Protein AF-A0A928DLZ3-F1 (afdb_monomer_lite)

Secondary structure (DSSP, 8-state):
--GGGGTTSS---PPPPSEEEEE--SS---HHHHHHHHHHHHHS-TTPEEEEESSS--SS--HHHHHHH-HHHHHHHHTT-HHHHHHHHHHHHHHHH-EEEE-TTEEESS-SGGG-SSSEEEEESSSS-EEEEEEEE-TT-HHHHHHHHIIIIITTTSS--SHHHHHHHHHHHHHGGG----SSPEEETTEEEE-HHHH-SS-TTSPP-GGG--TT--EEE----TT--HHHHHHHHHTTSTT------TT--EEEEEEETTEEEEEEEETTEEEEEESS-S-----EEE-SS-EEE--SS-----TTSGGGSS--

Structure (mmCIF, N/CA/C/O backbone):
data_AF-A0A928DLZ3-F1
#
_entry.id   AF-A0A928DLZ3-F1
#
loop_
_atom_site.group_PDB
_atom_site.id
_atom_site.type_symbol
_atom_site.label_atom_id
_atom_site.label_alt_id
_atom_site.label_comp_id
_atom_site.label_asym_id
_atom_site.label_entity_id
_atom_site.label_seq_id
_atom_site.pdbx_PDB_ins_code
_atom_site.Cartn_x
_atom_site.Cartn_y
_atom_site.Cartn_z
_atom_site.occupancy
_atom_site.B_iso_or_equiv
_atom_site.auth_seq_id
_atom_site.auth_comp_id
_atom_site.auth_asym_id
_atom_site.auth_atom_id
_atom_site.pdbx_PDB_model_num
ATOM 1 N N . MET A 1 1 ? -43.951 6.315 -14.824 1.00 37.16 1 MET A N 1
ATOM 2 C CA . MET A 1 1 ? -43.239 5.159 -14.244 1.00 37.16 1 MET A CA 1
ATOM 3 C C . MET A 1 1 ? -41.811 5.309 -14.709 1.00 37.16 1 MET A C 1
ATOM 5 O O . MET A 1 1 ? -41.582 5.271 -15.906 1.00 37.16 1 MET A O 1
ATOM 9 N N . ASP A 1 2 ? -40.934 5.704 -13.795 1.00 33.16 2 ASP A N 1
ATOM 10 C CA . ASP A 1 2 ? -39.611 6.245 -14.102 1.00 33.16 2 ASP A CA 1
ATOM 11 C C . ASP A 1 2 ? -38.570 5.113 -14.095 1.00 33.16 2 ASP A C 1
ATOM 13 O O . ASP A 1 2 ? -38.328 4.484 -13.063 1.00 33.16 2 ASP A O 1
ATOM 17 N N . GLU A 1 3 ? -38.000 4.817 -15.265 1.00 35.53 3 GLU A N 1
ATOM 18 C CA . GLU A 1 3 ? -37.009 3.752 -15.490 1.00 35.53 3 GLU A CA 1
ATOM 19 C C . GLU A 1 3 ? -35.642 4.049 -14.845 1.00 35.53 3 GLU A C 1
ATOM 21 O O . GLU A 1 3 ? -34.790 3.166 -14.759 1.00 35.53 3 GLU A O 1
ATOM 26 N N . THR A 1 4 ? -35.437 5.250 -14.296 1.00 37.34 4 THR A N 1
ATOM 27 C CA . THR A 1 4 ? -34.205 5.618 -13.576 1.00 37.34 4 THR A CA 1
ATOM 28 C C . THR A 1 4 ? -34.125 5.040 -12.155 1.00 37.34 4 THR A C 1
ATOM 30 O O . THR A 1 4 ? -33.041 4.924 -11.584 1.00 37.34 4 THR A O 1
ATOM 33 N N . SER A 1 5 ? -35.249 4.576 -11.596 1.00 36.28 5 SER A N 1
ATOM 34 C CA . SER A 1 5 ? -35.324 4.014 -10.238 1.00 36.28 5 SER A CA 1
ATOM 35 C C . SER A 1 5 ? -34.683 2.624 -10.086 1.00 36.28 5 SER A C 1
ATOM 37 O O . SER A 1 5 ? -34.487 2.173 -8.954 1.00 36.28 5 SER A O 1
ATOM 39 N N . ASN A 1 6 ? -34.394 1.917 -11.184 1.00 33.84 6 ASN A N 1
ATOM 40 C CA . ASN A 1 6 ? -33.943 0.519 -11.143 1.00 33.84 6 ASN A CA 1
ATOM 41 C C . ASN A 1 6 ? -32.442 0.328 -11.404 1.00 33.84 6 ASN A C 1
ATOM 43 O O . ASN A 1 6 ? -31.941 -0.770 -11.183 1.00 33.84 6 ASN A O 1
ATOM 47 N N . TYR A 1 7 ? -31.698 1.372 -11.790 1.00 36.53 7 TYR A N 1
ATOM 48 C CA . TYR A 1 7 ? -30.245 1.252 -11.995 1.00 36.53 7 TYR A CA 1
ATOM 49 C C . TYR A 1 7 ? -29.454 1.218 -10.671 1.00 36.53 7 TYR A C 1
ATOM 51 O O . TYR A 1 7 ? -28.362 0.666 -10.604 1.00 36.53 7 TYR A O 1
ATOM 59 N N . HIS A 1 8 ? -30.033 1.735 -9.582 1.00 38.16 8 HIS A N 1
ATOM 60 C CA . HIS A 1 8 ? -29.409 1.749 -8.251 1.00 38.16 8 HIS A CA 1
ATOM 61 C C . HIS A 1 8 ? -29.760 0.538 -7.374 1.00 38.16 8 HIS A C 1
ATOM 63 O O . HIS A 1 8 ? -29.413 0.502 -6.197 1.00 38.16 8 HIS A O 1
ATOM 69 N N . ARG A 1 9 ? -30.442 -0.473 -7.924 1.00 35.53 9 ARG A N 1
ATOM 70 C CA . ARG A 1 9 ? -30.921 -1.641 -7.175 1.00 35.53 9 ARG A CA 1
ATOM 71 C C . ARG A 1 9 ? -30.235 -2.913 -7.690 1.00 35.53 9 ARG A C 1
ATOM 73 O O . ARG A 1 9 ? -30.884 -3.784 -8.255 1.00 35.53 9 ARG A O 1
ATOM 80 N N . GLY A 1 10 ? -28.907 -2.992 -7.556 1.00 33.41 10 GLY A N 1
ATOM 81 C CA . GLY A 1 10 ? -28.145 -4.138 -8.078 1.00 33.41 10 GLY A CA 1
ATOM 82 C C . GLY A 1 10 ? -26.700 -4.326 -7.602 1.00 33.41 10 GLY A C 1
ATOM 83 O O . GLY A 1 10 ? -26.175 -5.425 -7.751 1.00 33.41 10 GLY A O 1
ATOM 84 N N . GLN A 1 11 ? -26.054 -3.331 -6.990 1.00 41.28 11 GLN A N 1
ATOM 85 C CA . GLN A 1 11 ? -24.815 -3.569 -6.244 1.00 41.28 11 GLN A CA 1
ATOM 86 C C . GLN A 1 11 ? -25.184 -3.795 -4.780 1.00 41.28 11 GLN A C 1
ATOM 88 O O . GLN A 1 11 ? -25.465 -2.850 -4.050 1.00 41.28 11 GLN A O 1
ATOM 93 N N . MET A 1 12 ? -25.229 -5.059 -4.356 1.00 42.25 12 MET A N 1
ATOM 94 C CA . MET A 1 12 ? -25.100 -5.384 -2.935 1.00 42.25 12 MET A CA 1
ATOM 95 C C . MET A 1 12 ? -23.835 -4.682 -2.435 1.00 42.25 12 MET A C 1
ATOM 97 O O . MET A 1 12 ? -22.757 -4.967 -2.960 1.00 42.25 12 MET A O 1
ATOM 101 N N . ALA A 1 13 ? -23.966 -3.757 -1.484 1.00 52.25 13 ALA A N 1
ATOM 102 C CA . ALA A 1 13 ? -22.815 -3.162 -0.824 1.00 52.25 13 ALA A CA 1
ATOM 103 C C . ALA A 1 13 ? -21.965 -4.304 -0.250 1.00 52.25 13 ALA A C 1
ATOM 105 O O . ALA A 1 13 ? -22.426 -5.081 0.589 1.00 52.25 13 ALA A O 1
ATOM 106 N N . SER A 1 14 ? -20.763 -4.498 -0.789 1.00 63.12 14 SER A N 1
ATOM 107 C CA . SER A 1 14 ? -19.846 -5.505 -0.278 1.00 63.12 14 SER A CA 1
ATOM 108 C C . SER A 1 14 ? -19.207 -4.939 0.984 1.00 63.12 14 SER A C 1
ATOM 110 O O . SER A 1 14 ? -18.552 -3.906 0.950 1.00 63.12 14 SER A O 1
ATOM 112 N N . THR A 1 15 ? -19.422 -5.586 2.124 1.00 89.50 15 THR A N 1
ATOM 113 C CA . THR A 1 15 ? -18.761 -5.219 3.382 1.00 89.50 15 THR A CA 1
ATOM 114 C C . THR A 1 15 ? -17.281 -5.596 3.321 1.00 89.50 15 THR A C 1
ATOM 116 O O . THR A 1 15 ? -16.924 -6.589 2.677 1.00 89.50 15 THR A O 1
ATOM 119 N N . ILE A 1 16 ? -16.411 -4.855 4.013 1.00 95.69 16 ILE A N 1
ATOM 120 C CA . ILE A 1 16 ? -14.993 -5.225 4.137 1.00 95.69 16 ILE A CA 1
ATOM 121 C C . ILE A 1 16 ? -14.868 -6.577 4.870 1.00 95.69 16 ILE A C 1
ATOM 123 O O . ILE A 1 16 ? -15.333 -6.689 6.004 1.00 95.69 16 ILE A O 1
ATOM 127 N N . PRO A 1 17 ? -14.249 -7.615 4.271 1.00 96.06 17 PRO A N 1
ATOM 128 C CA . PRO A 1 17 ? -14.059 -8.901 4.943 1.00 96.06 17 PRO A CA 1
ATOM 129 C C . PRO A 1 17 ? -13.031 -8.847 6.083 1.00 96.06 17 PRO A C 1
ATOM 131 O O . PRO A 1 17 ? -12.040 -8.127 5.990 1.00 96.06 17 PRO A O 1
ATOM 134 N N . HIS A 1 18 ? -13.201 -9.689 7.108 1.00 96.94 18 HIS A N 1
ATOM 135 C CA . HIS A 1 18 ? -12.253 -9.848 8.225 1.00 96.94 18 HIS A CA 1
ATOM 136 C C . HIS A 1 18 ? -11.014 -10.649 7.799 1.00 96.94 18 HIS A C 1
ATOM 138 O O . HIS A 1 18 ? -10.834 -11.820 8.135 1.00 96.94 18 HIS A O 1
ATOM 144 N N . ARG A 1 19 ? -10.178 -10.030 6.965 1.00 97.25 19 ARG A N 1
ATOM 145 C CA . ARG A 1 19 ? -8.932 -10.608 6.460 1.00 97.25 19 ARG A CA 1
ATOM 146 C C . ARG A 1 19 ? -7.839 -9.562 6.458 1.00 97.25 19 ARG A C 1
ATOM 148 O O . ARG A 1 19 ? -8.074 -8.437 6.024 1.00 97.25 19 ARG A O 1
ATOM 155 N N . ILE A 1 20 ? -6.652 -9.956 6.889 1.00 98.62 20 ILE A N 1
ATOM 156 C CA . ILE A 1 20 ? -5.431 -9.170 6.768 1.00 98.62 20 ILE A CA 1
ATOM 157 C C . ILE A 1 20 ? -4.598 -9.763 5.649 1.00 98.62 20 ILE A C 1
ATOM 159 O O . ILE A 1 20 ? -4.183 -10.915 5.736 1.00 98.62 20 ILE A O 1
ATOM 163 N N . PHE A 1 21 ? -4.312 -8.969 4.628 1.00 98.69 21 PHE A N 1
ATOM 164 C CA . PHE A 1 21 ? -3.347 -9.314 3.597 1.00 98.69 21 PHE A CA 1
ATOM 165 C C . PHE A 1 21 ? -2.022 -8.610 3.858 1.00 98.69 21 PHE A C 1
ATOM 167 O O . PHE A 1 21 ? -1.983 -7.415 4.151 1.00 98.69 21 PHE A O 1
ATOM 174 N N . TYR A 1 22 ? -0.931 -9.344 3.683 1.00 98.44 22 TYR A N 1
ATOM 175 C CA . TYR A 1 22 ? 0.409 -8.780 3.605 1.00 98.44 22 TYR A CA 1
ATOM 176 C C . TYR A 1 22 ? 1.196 -9.484 2.504 1.00 98.44 22 TYR A C 1
ATOM 178 O O . TYR A 1 22 ? 0.898 -10.619 2.124 1.00 98.44 22 TYR A O 1
ATOM 186 N N . VAL A 1 23 ? 2.208 -8.802 1.978 1.00 97.81 23 VAL A N 1
ATOM 187 C CA . VAL A 1 23 ? 3.028 -9.327 0.888 1.00 97.81 23 VAL A CA 1
ATOM 188 C C . VAL A 1 23 ? 4.404 -9.721 1.398 1.00 97.81 23 VAL A C 1
ATOM 190 O O . VAL A 1 23 ? 5.068 -8.945 2.085 1.00 97.81 23 VAL A O 1
ATOM 193 N N . TRP A 1 24 ? 4.862 -10.908 1.007 1.00 95.69 24 TRP A N 1
ATOM 194 C CA . TRP A 1 24 ? 6.219 -11.357 1.272 1.00 95.69 24 TRP A CA 1
ATOM 195 C C . TRP A 1 24 ? 6.803 -12.133 0.089 1.00 95.69 24 TRP A C 1
ATOM 197 O O . TRP A 1 24 ? 6.212 -13.085 -0.417 1.00 95.69 24 TRP A O 1
ATOM 207 N N . PHE A 1 25 ? 7.997 -11.724 -0.342 1.00 91.25 25 PHE A N 1
ATOM 208 C CA . PHE A 1 25 ? 8.773 -12.391 -1.385 1.00 91.25 25 PHE A CA 1
ATOM 209 C C . PHE A 1 25 ? 10.089 -12.889 -0.785 1.00 91.25 25 PHE A C 1
ATOM 211 O O . PHE A 1 25 ? 10.873 -12.104 -0.249 1.00 91.25 25 PHE A O 1
ATOM 218 N N . GLY A 1 26 ? 10.344 -14.192 -0.905 1.00 82.62 26 GLY A N 1
ATOM 219 C CA . GLY A 1 26 ? 11.546 -14.850 -0.397 1.00 82.62 26 GLY A CA 1
ATOM 220 C C . GLY A 1 26 ? 11.280 -15.828 0.748 1.00 82.62 26 GLY A C 1
ATOM 221 O O . GLY A 1 26 ? 10.241 -15.809 1.399 1.00 82.62 26 GLY A O 1
ATOM 222 N N . ASN A 1 27 ? 12.257 -16.698 1.000 1.00 76.81 27 ASN A N 1
ATOM 223 C CA . ASN A 1 27 ? 12.049 -17.886 1.835 1.00 76.81 27 ASN A CA 1
ATOM 224 C C . ASN A 1 27 ? 12.142 -17.633 3.348 1.00 76.81 27 ASN A C 1
ATOM 226 O O . ASN A 1 27 ? 11.698 -18.475 4.119 1.00 76.81 27 ASN A O 1
ATOM 230 N N . ASN A 1 28 ? 12.720 -16.508 3.782 1.00 87.00 28 ASN A N 1
ATOM 231 C CA . ASN A 1 28 ? 12.965 -16.230 5.198 1.00 87.00 28 ASN A CA 1
ATOM 232 C C . ASN A 1 28 ? 12.470 -14.833 5.569 1.00 87.00 28 ASN A C 1
ATOM 234 O O . ASN A 1 28 ? 12.985 -13.846 5.042 1.00 87.00 28 ASN A O 1
ATOM 238 N N . ARG A 1 29 ? 11.521 -14.751 6.507 1.00 91.88 29 ARG A N 1
ATOM 239 C CA . ARG A 1 29 ? 11.072 -13.489 7.107 1.00 91.88 29 ARG A CA 1
ATOM 240 C C . ARG A 1 29 ? 12.051 -13.045 8.205 1.00 91.88 29 ARG A C 1
ATOM 242 O O . ARG A 1 29 ? 12.393 -13.852 9.070 1.00 91.88 29 ARG A O 1
ATOM 249 N N . PRO A 1 30 ? 12.521 -11.784 8.200 1.00 92.75 30 PRO A N 1
ATOM 250 C CA . PRO A 1 30 ? 13.272 -11.222 9.315 1.00 92.75 30 PRO A CA 1
ATOM 251 C C . PRO A 1 30 ? 12.438 -11.199 10.599 1.00 92.75 30 PRO A C 1
ATOM 253 O O . PRO A 1 30 ? 11.215 -11.076 10.550 1.00 92.75 30 PRO A O 1
ATOM 256 N N . THR A 1 31 ? 13.107 -11.194 11.754 1.00 94.38 31 THR A N 1
ATOM 257 C CA . THR A 1 31 ? 12.451 -11.139 13.072 1.00 94.38 31 THR A CA 1
ATOM 258 C C . THR A 1 31 ? 11.461 -9.980 13.197 1.00 94.38 31 THR A C 1
ATOM 260 O O . THR A 1 31 ? 10.391 -10.162 13.762 1.00 94.38 31 THR A O 1
ATOM 263 N N . GLY A 1 32 ? 11.776 -8.808 12.633 1.00 95.12 32 GLY A N 1
ATOM 264 C CA . GLY A 1 32 ? 10.871 -7.652 12.667 1.00 95.12 32 GLY A CA 1
ATOM 265 C C . GLY A 1 32 ? 9.528 -7.907 11.972 1.00 95.12 32 GLY A C 1
ATOM 266 O O . GLY A 1 32 ? 8.492 -7.488 12.478 1.00 95.12 32 GLY A O 1
ATOM 267 N N . VAL A 1 33 ? 9.529 -8.663 10.871 1.00 96.00 33 VAL A N 1
ATOM 268 C CA . VAL A 1 33 ? 8.301 -9.042 10.155 1.00 96.00 33 VAL A CA 1
ATOM 269 C C . VAL A 1 33 ? 7.480 -10.028 10.982 1.00 96.00 33 VAL A C 1
ATOM 271 O O . VAL A 1 33 ? 6.279 -9.841 11.154 1.00 96.00 33 VAL A O 1
ATOM 274 N N . GLU A 1 34 ? 8.127 -11.045 11.556 1.00 96.81 34 GLU A N 1
ATOM 275 C CA . GLU A 1 34 ? 7.462 -12.010 12.444 1.00 96.81 34 GLU A CA 1
ATOM 276 C C . GLU A 1 34 ? 6.861 -11.329 13.683 1.00 96.81 34 GLU A C 1
ATOM 278 O O . GLU A 1 34 ? 5.753 -11.661 14.106 1.00 96.81 34 GLU A O 1
ATOM 283 N N . MET A 1 35 ? 7.551 -10.326 14.238 1.00 97.75 35 MET A N 1
ATOM 284 C CA . MET A 1 35 ? 7.038 -9.511 15.341 1.00 97.75 35 MET A CA 1
ATOM 285 C C . MET A 1 35 ? 5.789 -8.720 14.944 1.00 97.75 35 MET A C 1
ATOM 287 O O . MET A 1 35 ? 4.851 -8.662 15.738 1.00 97.75 35 MET A O 1
ATOM 291 N N . CYS A 1 36 ? 5.747 -8.151 13.734 1.00 98.38 36 CYS A N 1
ATOM 292 C CA . CYS A 1 36 ? 4.554 -7.471 13.227 1.00 98.38 36 CYS A CA 1
ATOM 293 C C . CYS A 1 36 ? 3.383 -8.454 13.117 1.00 98.38 36 CYS A C 1
ATOM 295 O O . CYS A 1 36 ? 2.343 -8.229 13.727 1.00 98.38 36 CYS A O 1
ATOM 297 N N . ILE A 1 37 ? 3.582 -9.606 12.470 1.00 98.19 37 ILE A N 1
ATOM 298 C CA . ILE A 1 37 ? 2.533 -10.627 12.311 1.00 98.19 37 ILE A CA 1
ATOM 299 C C . ILE A 1 37 ? 2.033 -11.134 13.675 1.00 98.19 37 ILE A C 1
ATOM 301 O O . ILE A 1 37 ? 0.829 -11.301 13.879 1.00 98.19 37 ILE A O 1
ATOM 305 N N . HIS A 1 38 ? 2.933 -11.373 14.634 1.00 98.31 38 HIS A N 1
ATOM 306 C CA . HIS A 1 38 ? 2.548 -11.760 15.993 1.00 98.31 38 HIS A CA 1
ATOM 307 C C . HIS A 1 38 ? 1.757 -10.656 16.706 1.00 98.31 38 HIS A C 1
ATOM 309 O O . HIS A 1 38 ? 0.757 -10.944 17.363 1.00 98.31 38 HIS A O 1
ATOM 315 N N . ASN A 1 39 ? 2.167 -9.394 16.557 1.00 98.69 39 ASN A N 1
ATOM 316 C CA . ASN A 1 39 ? 1.423 -8.258 17.084 1.00 98.69 39 ASN A CA 1
ATOM 317 C C . ASN A 1 39 ? 0.006 -8.188 16.481 1.00 98.69 39 ASN A C 1
ATOM 319 O O . ASN A 1 39 ? -0.939 -8.002 17.244 1.00 98.69 39 ASN A O 1
ATOM 323 N N . TRP A 1 40 ? -0.162 -8.425 15.177 1.00 98.62 40 TRP A N 1
ATOM 324 C CA . TRP A 1 40 ? -1.479 -8.421 14.529 1.00 98.62 40 TRP A CA 1
ATOM 325 C C . TRP A 1 40 ? -2.403 -9.482 15.125 1.00 98.62 40 TRP A C 1
ATOM 327 O O . TRP A 1 40 ? -3.515 -9.154 15.523 1.00 98.62 40 TRP A O 1
ATOM 337 N N . ARG A 1 41 ? -1.914 -10.723 15.281 1.00 98.25 41 ARG A N 1
ATOM 338 C CA . ARG A 1 41 ? -2.672 -11.825 15.912 1.00 98.25 41 ARG A CA 1
ATOM 339 C C . ARG A 1 41 ? -3.104 -11.518 17.343 1.00 98.25 41 ARG A C 1
ATOM 341 O O . ARG A 1 41 ? -4.113 -12.030 17.793 1.00 98.25 41 ARG A O 1
ATOM 348 N N . ARG A 1 42 ? -2.307 -10.741 18.077 1.00 98.31 42 ARG A N 1
ATOM 349 C CA . ARG A 1 42 ? -2.592 -10.380 19.472 1.00 98.31 42 ARG A CA 1
ATOM 350 C C . ARG A 1 42 ? -3.632 -9.264 19.587 1.00 98.31 42 ARG A C 1
ATOM 352 O O . ARG A 1 42 ? -4.327 -9.194 20.594 1.00 98.31 42 ARG A O 1
ATOM 359 N N . VAL A 1 43 ? -3.649 -8.335 18.632 1.00 98.44 43 VAL A N 1
ATOM 360 C CA . VAL A 1 43 ? -4.475 -7.117 18.693 1.00 98.44 43 VAL A CA 1
ATOM 361 C C . VAL A 1 43 ? -5.825 -7.311 18.012 1.00 98.44 43 VAL A C 1
ATOM 363 O O . VAL A 1 43 ? -6.818 -6.755 18.473 1.00 98.44 43 VAL A O 1
ATOM 366 N N . MET A 1 44 ? -5.857 -8.074 16.922 1.00 98.12 44 MET A N 1
ATOM 367 C CA . MET A 1 44 ? -7.065 -8.297 16.134 1.00 98.12 44 MET A CA 1
ATOM 368 C C . MET A 1 44 ? -7.896 -9.452 16.703 1.00 98.12 44 MET A C 1
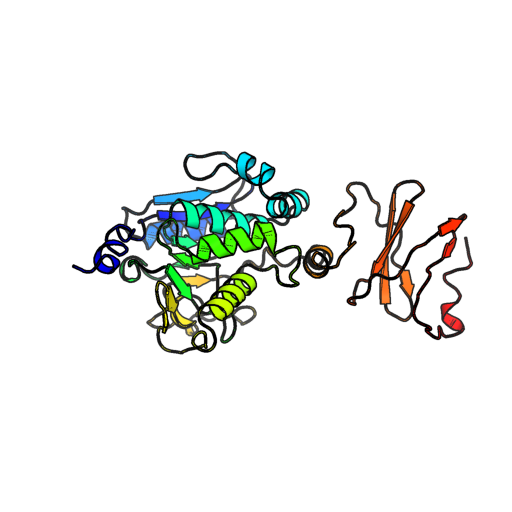ATOM 370 O O . MET A 1 44 ? -7.319 -10.375 17.279 1.00 98.12 44 MET A O 1
ATOM 374 N N . PRO A 1 45 ? -9.228 -9.430 16.530 1.00 97.12 45 PRO A N 1
ATOM 375 C CA . PRO A 1 45 ? -10.090 -10.529 16.952 1.00 97.12 45 PRO A CA 1
ATOM 376 C C . PRO A 1 45 ? -9.731 -11.873 16.292 1.00 97.12 45 PRO A C 1
ATOM 378 O O . PRO A 1 45 ? -9.263 -11.919 15.153 1.00 97.12 45 PRO A O 1
ATOM 381 N N . ASP A 1 46 ? -9.994 -12.975 17.001 1.00 95.25 46 ASP A N 1
ATOM 382 C CA . ASP A 1 46 ? -9.596 -14.337 16.599 1.00 95.25 46 ASP A CA 1
ATOM 383 C C . ASP A 1 46 ? -10.244 -14.833 15.290 1.00 95.25 46 ASP A C 1
ATOM 385 O O . ASP A 1 46 ? -9.765 -15.793 14.686 1.00 95.25 46 ASP A O 1
ATOM 389 N N . ASP A 1 47 ? -11.338 -14.211 14.841 1.00 95.25 47 ASP A N 1
ATOM 390 C CA . ASP A 1 47 ? -12.039 -14.559 13.600 1.00 95.25 47 ASP A CA 1
ATOM 391 C C . ASP A 1 47 ? -11.395 -13.958 12.335 1.00 95.25 47 ASP A C 1
ATOM 393 O O . ASP A 1 47 ? -11.838 -14.254 11.222 1.00 95.25 47 ASP A O 1
ATOM 397 N N . TRP A 1 48 ? -10.336 -13.152 12.475 1.00 97.38 48 TRP A N 1
ATOM 398 C CA . TRP A 1 48 ? -9.605 -12.575 11.348 1.00 97.38 48 TRP A CA 1
ATOM 399 C C . TRP A 1 48 ? -8.588 -13.547 10.732 1.00 97.38 48 TRP A C 1
ATOM 401 O O . TRP A 1 48 ? -7.702 -14.083 11.399 1.00 97.38 48 TRP A O 1
ATOM 411 N N . GLU A 1 49 ? -8.642 -13.714 9.408 1.00 97.75 49 GLU A N 1
ATOM 412 C CA . GLU A 1 49 ? -7.658 -14.510 8.658 1.00 97.75 49 GLU A CA 1
ATOM 413 C C . GLU A 1 49 ? -6.443 -13.642 8.289 1.00 97.75 49 GLU A C 1
ATOM 415 O O . GLU A 1 49 ? -6.595 -12.640 7.595 1.00 97.75 49 GLU A O 1
ATOM 420 N N . ILE A 1 50 ? -5.227 -14.023 8.698 1.00 98.38 50 ILE A N 1
ATOM 421 C CA . ILE A 1 50 ? -3.986 -13.359 8.256 1.00 98.38 50 ILE A CA 1
ATOM 422 C C . ILE A 1 50 ? -3.373 -14.150 7.100 1.00 98.38 50 ILE A C 1
ATOM 424 O O . ILE A 1 50 ? -3.011 -15.317 7.258 1.00 98.38 50 ILE A O 1
ATOM 428 N N . ILE A 1 51 ? -3.238 -13.503 5.947 1.00 98.38 51 ILE A N 1
ATOM 429 C CA . ILE A 1 51 ? -2.925 -14.126 4.665 1.00 98.38 51 ILE A CA 1
ATOM 430 C C . ILE A 1 51 ? -1.649 -13.519 4.086 1.00 98.38 51 ILE A C 1
ATOM 432 O O . ILE A 1 51 ? -1.586 -12.331 3.766 1.00 98.38 51 ILE A O 1
ATOM 436 N N . GLU A 1 52 ? -0.652 -14.378 3.895 1.00 97.44 52 GLU A N 1
ATOM 437 C CA . GLU A 1 52 ? 0.557 -14.055 3.143 1.00 97.44 52 GLU A CA 1
ATOM 438 C C . GLU A 1 52 ? 0.312 -14.185 1.641 1.00 97.44 52 GLU A C 1
ATOM 440 O O . GLU A 1 52 ? -0.253 -15.178 1.174 1.00 97.44 52 GLU A O 1
ATOM 445 N N . VAL A 1 53 ? 0.804 -13.214 0.876 1.00 97.56 53 VAL A N 1
ATOM 446 C CA . VAL A 1 53 ? 0.812 -13.258 -0.585 1.00 97.56 53 VAL A CA 1
ATOM 447 C C . VAL A 1 53 ? 2.241 -13.134 -1.105 1.00 97.56 53 VAL A C 1
ATOM 449 O O . VAL A 1 53 ? 2.965 -12.213 -0.736 1.00 97.56 53 VAL A O 1
ATOM 452 N N . GLY A 1 54 ? 2.638 -14.042 -1.997 1.00 94.62 54 GLY A N 1
ATOM 453 C CA . GLY A 1 54 ? 3.989 -14.091 -2.555 1.00 94.62 54 GLY A CA 1
ATOM 454 C C . GLY A 1 54 ? 4.050 -14.821 -3.896 1.00 94.62 54 GLY A C 1
ATOM 455 O O . GLY A 1 54 ? 3.100 -14.791 -4.676 1.00 94.62 54 GLY A O 1
ATOM 456 N N . GLU A 1 55 ? 5.177 -15.482 -4.171 1.00 91.38 55 GLU A N 1
ATOM 457 C CA . GLU A 1 55 ? 5.436 -16.152 -5.460 1.00 91.38 55 GLU A CA 1
ATOM 458 C C . GLU A 1 55 ? 4.662 -17.460 -5.645 1.00 91.38 55 GLU A C 1
ATOM 460 O O . GLU A 1 55 ? 4.372 -17.848 -6.779 1.00 91.38 55 GLU A O 1
ATOM 465 N N . THR A 1 56 ? 4.352 -18.148 -4.544 1.00 90.19 56 THR A N 1
ATOM 466 C CA . THR A 1 56 ? 3.644 -19.430 -4.564 1.00 90.19 56 THR A CA 1
ATOM 467 C C . THR A 1 56 ? 2.166 -19.196 -4.876 1.00 90.19 56 THR A C 1
ATOM 469 O O . THR A 1 56 ? 1.497 -18.502 -4.105 1.00 90.19 56 THR A O 1
ATOM 472 N N . PRO A 1 57 ? 1.624 -19.782 -5.962 1.00 91.38 57 PRO A N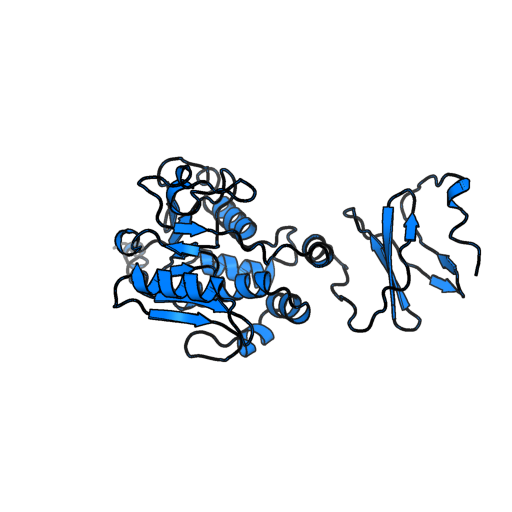 1
ATOM 473 C CA . PRO A 1 57 ? 0.211 -19.648 -6.289 1.00 91.38 57 PRO A CA 1
ATOM 474 C C . PRO A 1 57 ? -0.682 -20.134 -5.146 1.00 91.38 57 PRO A C 1
ATOM 476 O O . PRO A 1 57 ? -0.442 -21.183 -4.547 1.00 91.38 57 PRO A O 1
ATOM 479 N N . SER A 1 58 ? -1.740 -19.380 -4.868 1.00 94.12 58 SER A N 1
ATOM 480 C CA . SER A 1 58 ? -2.741 -19.711 -3.856 1.00 94.12 58 SER A CA 1
ATOM 481 C C . SER A 1 58 ? -4.148 -19.392 -4.362 1.00 94.12 58 SER A C 1
ATOM 483 O O . SER A 1 58 ? -4.321 -18.816 -5.435 1.00 94.12 58 SER A O 1
ATOM 485 N N . LYS A 1 59 ? -5.175 -19.709 -3.561 1.00 95.44 59 LYS A N 1
ATOM 486 C CA . LYS A 1 59 ? -6.564 -19.307 -3.850 1.00 95.44 59 LYS A CA 1
ATOM 487 C C . LYS A 1 59 ? -6.771 -17.781 -3.874 1.00 95.44 59 LYS A C 1
ATOM 489 O O . LYS A 1 59 ? -7.804 -17.333 -4.357 1.00 95.44 59 LYS A O 1
ATOM 494 N N . TRP A 1 60 ? -5.824 -17.015 -3.325 1.00 96.50 60 TRP A N 1
ATOM 495 C CA . TRP A 1 60 ? -5.892 -15.557 -3.194 1.00 96.50 60 TRP A CA 1
ATOM 496 C C . TRP A 1 60 ? -5.127 -14.815 -4.286 1.00 96.50 60 TRP A C 1
ATOM 498 O O . TRP A 1 60 ? -5.406 -13.654 -4.563 1.00 96.50 60 TRP A O 1
ATOM 508 N N . PHE A 1 61 ? -4.106 -15.449 -4.863 1.00 97.38 61 PHE A N 1
ATOM 509 C CA . PHE A 1 61 ? -3.232 -14.779 -5.811 1.00 97.38 61 PHE A CA 1
ATOM 510 C C . PHE A 1 61 ? -2.408 -15.780 -6.619 1.00 97.38 61 PHE A C 1
ATOM 512 O O . PHE A 1 61 ? -1.771 -16.675 -6.058 1.00 97.38 61 PHE A O 1
ATOM 519 N N . ASP A 1 62 ? -2.387 -15.588 -7.936 1.00 97.19 62 ASP A N 1
ATOM 520 C CA . ASP A 1 62 ? -1.513 -16.308 -8.860 1.00 97.19 62 ASP A CA 1
ATOM 521 C C . ASP A 1 62 ? -0.484 -15.332 -9.438 1.00 97.19 62 ASP A C 1
ATOM 523 O O . ASP A 1 62 ? -0.713 -14.654 -10.446 1.00 97.19 62 ASP A O 1
ATOM 527 N N . PHE A 1 63 ? 0.676 -15.265 -8.784 1.00 96.88 63 PHE A N 1
ATOM 528 C CA . PHE A 1 63 ? 1.753 -14.369 -9.189 1.00 96.88 63 PHE A CA 1
ATOM 529 C C . PHE A 1 63 ? 2.250 -14.651 -10.612 1.00 96.88 63 PHE A C 1
ATOM 531 O O . PHE A 1 63 ? 2.572 -13.722 -11.349 1.00 96.88 63 PHE A O 1
ATOM 538 N N . GLN A 1 64 ? 2.277 -15.918 -11.038 1.00 95.56 64 GLN A N 1
ATOM 539 C CA . GLN A 1 64 ? 2.776 -16.294 -12.362 1.00 95.56 64 GLN A CA 1
ATOM 540 C C . GLN A 1 64 ? 1.810 -15.875 -13.471 1.00 95.56 64 GLN A C 1
ATOM 542 O O . GLN A 1 64 ? 2.247 -15.491 -14.561 1.00 95.56 64 GLN A O 1
ATOM 547 N N . ALA A 1 65 ? 0.502 -15.923 -13.212 1.00 96.25 65 ALA A N 1
ATOM 548 C CA . ALA A 1 65 ? -0.497 -15.383 -14.126 1.00 96.25 65 ALA A CA 1
ATOM 549 C C . ALA A 1 65 ? -0.367 -13.858 -14.264 1.00 96.25 65 ALA A C 1
ATOM 551 O O . ALA A 1 65 ? -0.334 -13.344 -15.386 1.00 96.25 65 ALA A O 1
ATOM 552 N N . GLU A 1 66 ? -0.222 -13.137 -13.151 1.00 96.44 66 GLU A N 1
ATOM 553 C CA . GLU A 1 66 ? -0.092 -11.676 -13.158 1.00 96.44 66 GLU A CA 1
ATOM 554 C C . GLU A 1 66 ? 1.224 -11.207 -13.797 1.00 96.44 66 GLU A C 1
ATOM 556 O O . GLU A 1 66 ? 1.229 -10.263 -14.587 1.00 96.44 66 GLU A O 1
ATOM 561 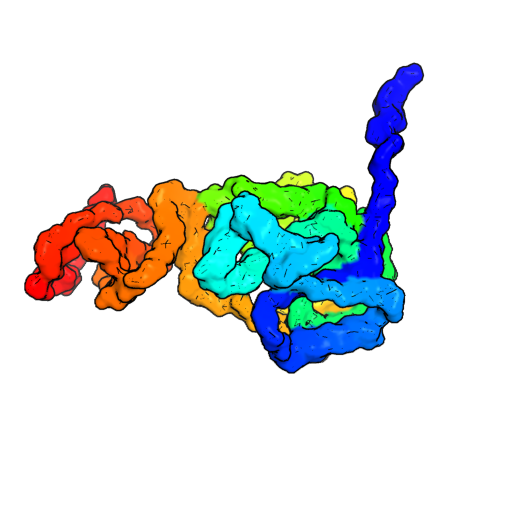N N . LEU A 1 67 ? 2.332 -11.920 -13.578 1.00 95.06 67 LEU A N 1
ATOM 562 C CA . LEU A 1 67 ? 3.631 -11.630 -14.200 1.00 95.06 67 LEU A CA 1
ATOM 563 C C . LEU A 1 67 ? 3.591 -11.739 -15.740 1.00 95.06 67 LEU A C 1
ATOM 565 O O . LEU A 1 67 ? 4.285 -11.009 -16.464 1.00 95.06 67 LEU A O 1
ATOM 569 N N . LYS A 1 68 ? 2.755 -12.641 -16.273 1.00 94.44 68 LYS A N 1
ATOM 570 C CA . LYS A 1 68 ? 2.514 -12.781 -17.721 1.00 94.44 68 LYS A CA 1
ATOM 571 C C . LYS A 1 68 ? 1.658 -11.645 -18.282 1.00 94.44 68 LYS A C 1
ATOM 573 O O . LYS A 1 68 ? 1.859 -11.273 -19.438 1.00 94.44 68 LYS A O 1
ATOM 578 N N . ARG A 1 69 ? 0.742 -11.097 -17.483 1.00 93.69 69 ARG A N 1
ATOM 579 C CA . ARG A 1 69 ? -0.222 -10.068 -17.902 1.00 93.69 69 ARG A CA 1
ATOM 580 C C . ARG A 1 69 ? 0.313 -8.648 -17.772 1.00 93.69 69 ARG A C 1
ATOM 582 O O . ARG A 1 69 ? 0.112 -7.865 -18.688 1.00 93.69 69 ARG A O 1
ATOM 589 N N . SER A 1 70 ? 1.016 -8.336 -16.684 1.00 95.06 70 SER A N 1
ATOM 590 C CA . SER A 1 70 ? 1.442 -6.975 -16.349 1.00 95.06 70 SER A CA 1
ATOM 591 C C . SER A 1 70 ? 2.890 -6.701 -16.786 1.00 95.06 70 SER A C 1
ATOM 593 O O . SER A 1 70 ? 3.831 -7.255 -16.201 1.00 95.06 70 SER A O 1
ATOM 595 N N . PRO A 1 71 ? 3.120 -5.823 -17.788 1.00 92.31 71 PRO A N 1
ATOM 596 C CA . PRO A 1 71 ? 4.468 -5.407 -18.174 1.00 92.31 71 PRO A CA 1
ATOM 597 C C . PRO A 1 71 ? 5.196 -4.682 -17.039 1.00 92.31 71 PRO A C 1
ATOM 599 O O . PRO A 1 71 ? 6.407 -4.842 -16.886 1.00 92.31 71 PRO A O 1
ATOM 602 N N . TRP A 1 72 ? 4.461 -3.913 -16.228 1.00 94.94 72 TRP A N 1
ATOM 603 C CA . TRP A 1 72 ? 5.009 -3.228 -15.062 1.00 94.94 72 TRP A CA 1
ATOM 604 C C . TRP A 1 72 ? 5.537 -4.219 -14.030 1.00 94.94 72 TRP A C 1
ATOM 606 O O . TRP A 1 72 ? 6.715 -4.147 -13.678 1.00 94.94 72 TRP A O 1
ATOM 616 N N . LEU A 1 73 ? 4.702 -5.182 -13.613 1.00 95.88 73 LEU A N 1
ATOM 617 C CA . LEU A 1 73 ? 5.080 -6.193 -12.624 1.00 95.88 73 LEU A CA 1
ATOM 618 C C . LEU A 1 73 ? 6.327 -6.956 -13.070 1.00 95.88 73 LEU A C 1
ATOM 620 O O . LEU A 1 73 ? 7.262 -7.131 -12.291 1.00 95.88 73 LEU A O 1
ATOM 624 N N . ARG A 1 74 ? 6.377 -7.342 -14.349 1.00 93.94 74 ARG A N 1
ATOM 625 C CA . ARG A 1 74 ? 7.544 -8.006 -14.934 1.00 93.94 74 ARG A CA 1
ATOM 626 C C . ARG A 1 74 ? 8.797 -7.144 -14.863 1.00 93.94 74 ARG A C 1
ATOM 628 O O . ARG A 1 74 ? 9.839 -7.625 -14.428 1.00 93.94 74 ARG A O 1
ATOM 635 N N . ALA A 1 75 ? 8.697 -5.870 -15.239 1.00 90.31 75 ALA A N 1
ATOM 636 C CA . ALA A 1 75 ? 9.840 -4.969 -15.243 1.00 90.31 75 ALA A CA 1
ATOM 637 C C . ALA A 1 75 ? 10.441 -4.782 -13.840 1.00 90.31 75 ALA A C 1
ATOM 639 O O . ALA A 1 75 ? 11.666 -4.845 -13.684 1.00 90.31 75 ALA A O 1
ATOM 640 N N . VAL A 1 76 ? 9.609 -4.579 -12.817 1.00 93.44 76 VAL A N 1
ATOM 641 C CA . VAL A 1 76 ? 10.092 -4.397 -11.439 1.00 93.44 76 VAL A CA 1
ATOM 642 C C . VAL A 1 76 ? 10.572 -5.715 -10.822 1.00 93.44 76 VAL A C 1
ATOM 644 O O . VAL A 1 76 ? 11.596 -5.729 -10.135 1.00 93.44 76 VAL A O 1
ATOM 647 N N . TYR A 1 77 ? 9.925 -6.840 -11.143 1.00 93.19 77 TYR A N 1
ATOM 648 C CA . TYR A 1 77 ? 10.335 -8.166 -10.676 1.00 93.19 77 TYR A CA 1
ATOM 649 C C . TYR A 1 77 ? 11.703 -8.590 -11.229 1.00 93.19 77 TYR A C 1
ATOM 651 O O . TYR A 1 77 ? 12.593 -8.948 -10.460 1.00 93.19 77 TYR A O 1
ATOM 659 N N . GLU A 1 78 ? 11.937 -8.456 -12.539 1.00 89.25 78 GLU A N 1
ATOM 660 C CA . GLU A 1 78 ? 13.230 -8.777 -13.172 1.00 89.25 78 GLU A CA 1
ATOM 661 C C . GLU A 1 78 ? 14.397 -7.953 -12.600 1.00 89.25 78 GLU A C 1
ATOM 663 O O . GLU A 1 78 ? 15.548 -8.395 -12.600 1.00 89.25 78 GLU A O 1
ATOM 668 N N . ARG A 1 79 ? 14.102 -6.751 -12.086 1.00 88.56 79 ARG A N 1
ATOM 669 C CA . ARG A 1 79 ? 15.068 -5.848 -11.440 1.00 88.56 79 ARG A CA 1
ATOM 670 C C . ARG A 1 79 ? 15.178 -6.057 -9.929 1.00 88.56 79 ARG A C 1
ATOM 672 O O . ARG A 1 79 ? 15.943 -5.339 -9.289 1.00 88.56 79 ARG A O 1
ATOM 679 N N . LYS A 1 80 ? 14.450 -7.026 -9.360 1.00 90.44 80 LYS A N 1
ATOM 680 C CA . LYS A 1 80 ? 14.395 -7.315 -7.915 1.00 90.44 80 LYS A CA 1
ATOM 681 C C . LYS A 1 80 ? 13.963 -6.101 -7.082 1.00 90.44 80 LYS A C 1
ATOM 683 O O . LYS A 1 80 ? 14.437 -5.883 -5.969 1.00 90.44 80 LYS A O 1
ATOM 688 N N . MET A 1 81 ? 13.071 -5.288 -7.638 1.00 92.31 81 MET A N 1
ATOM 689 C CA . MET A 1 81 ? 12.511 -4.101 -6.997 1.00 92.31 81 MET A CA 1
ATOM 690 C C . MET A 1 81 ? 11.329 -4.504 -6.096 1.00 92.31 81 MET A C 1
ATOM 692 O O . MET A 1 81 ? 10.180 -4.182 -6.387 1.00 92.31 81 MET A O 1
ATOM 696 N N . TRP A 1 82 ? 11.604 -5.244 -5.017 1.00 93.38 82 TRP A N 1
ATOM 697 C CA . TRP A 1 82 ? 10.588 -5.949 -4.214 1.00 93.38 82 TRP A CA 1
ATOM 698 C C . TRP A 1 82 ? 9.483 -5.057 -3.637 1.00 93.38 82 TRP A C 1
ATOM 700 O O . TRP A 1 82 ? 8.324 -5.461 -3.647 1.00 93.38 82 TRP A O 1
ATOM 710 N N . ALA A 1 83 ? 9.801 -3.830 -3.211 1.00 93.69 83 ALA A N 1
ATOM 711 C CA . ALA A 1 83 ? 8.788 -2.875 -2.754 1.00 93.69 83 ALA A CA 1
ATOM 712 C C . ALA A 1 83 ? 7.760 -2.550 -3.857 1.00 93.69 83 ALA A C 1
ATOM 714 O O . ALA A 1 83 ? 6.561 -2.557 -3.614 1.00 93.69 83 ALA A O 1
ATOM 715 N N . TYR A 1 84 ? 8.217 -2.378 -5.100 1.00 95.94 84 TYR A N 1
ATOM 716 C CA . TYR A 1 84 ? 7.355 -2.075 -6.248 1.00 95.94 84 TYR A CA 1
ATOM 717 C C . TYR A 1 84 ? 6.610 -3.306 -6.780 1.00 95.94 84 TYR A C 1
ATOM 719 O O . TYR A 1 84 ? 5.534 -3.173 -7.360 1.00 95.94 84 TYR A O 1
ATOM 727 N N . VAL A 1 85 ? 7.160 -4.508 -6.569 1.00 97.00 85 VAL A N 1
ATOM 728 C CA . VAL A 1 85 ? 6.415 -5.763 -6.756 1.00 97.00 85 VAL A CA 1
ATOM 729 C C . VAL A 1 85 ? 5.250 -5.803 -5.761 1.00 97.00 85 VAL A C 1
ATOM 731 O O . VAL A 1 85 ? 4.111 -6.017 -6.170 1.00 97.00 85 VAL A O 1
ATOM 734 N N . SER A 1 86 ? 5.519 -5.525 -4.480 1.00 97.25 86 SER A N 1
ATOM 735 C CA . SER A 1 86 ? 4.496 -5.477 -3.428 1.00 97.25 86 SER A CA 1
ATOM 736 C C . SER A 1 86 ? 3.408 -4.440 -3.702 1.00 97.25 86 SER A C 1
ATOM 738 O O . SER A 1 86 ? 2.228 -4.725 -3.511 1.00 97.25 86 SER A O 1
ATOM 740 N N . ASP A 1 87 ? 3.772 -3.267 -4.224 1.00 97.69 87 ASP A N 1
ATOM 741 C CA . ASP A 1 87 ? 2.811 -2.229 -4.609 1.00 97.69 87 ASP A CA 1
ATOM 742 C C . ASP A 1 87 ? 1.760 -2.739 -5.607 1.00 97.69 87 ASP A C 1
ATOM 744 O O . ASP A 1 87 ? 0.570 -2.516 -5.409 1.00 97.69 87 ASP A O 1
ATOM 748 N N . TYR A 1 88 ? 2.153 -3.482 -6.645 1.00 98.00 88 TYR A N 1
ATOM 749 C CA . TYR A 1 88 ? 1.177 -4.067 -7.572 1.00 98.00 88 TYR A CA 1
ATOM 750 C C . TYR A 1 88 ? 0.353 -5.179 -6.903 1.00 98.00 88 TYR A C 1
ATOM 752 O O . TYR A 1 88 ? -0.875 -5.209 -7.014 1.00 98.00 88 TYR A O 1
ATOM 760 N N . VAL A 1 89 ? 1.025 -6.095 -6.196 1.00 98.25 89 VAL A N 1
ATOM 761 C CA . VAL A 1 89 ? 0.392 -7.279 -5.592 1.00 98.25 89 VAL A CA 1
ATOM 762 C C . VAL A 1 89 ? -0.663 -6.873 -4.563 1.00 98.25 89 VAL A C 1
ATOM 764 O O . VAL A 1 89 ? -1.782 -7.387 -4.615 1.00 98.25 89 VAL A O 1
ATOM 767 N N . ARG A 1 90 ? -0.360 -5.904 -3.685 1.00 98.19 90 ARG A N 1
ATOM 768 C CA . ARG A 1 90 ? -1.319 -5.413 -2.687 1.00 98.19 90 ARG A CA 1
ATOM 769 C C . ARG A 1 90 ? -2.568 -4.831 -3.337 1.00 98.19 90 ARG A C 1
ATOM 771 O O . ARG A 1 90 ? -3.672 -5.113 -2.888 1.00 98.19 90 ARG A O 1
ATOM 778 N N . CYS A 1 91 ? -2.413 -4.075 -4.428 1.00 97.88 91 CYS A N 1
ATOM 779 C CA . CYS A 1 91 ? -3.550 -3.513 -5.156 1.00 97.88 91 CYS A CA 1
ATOM 780 C C . CYS A 1 91 ? -4.425 -4.616 -5.737 1.00 97.88 91 CYS A C 1
ATOM 782 O O . CYS A 1 91 ? -5.644 -4.581 -5.586 1.00 97.88 91 CYS A O 1
ATOM 784 N N . LYS A 1 92 ? -3.797 -5.604 -6.384 1.00 98.31 92 LYS A N 1
ATOM 785 C CA . LYS A 1 92 ? -4.506 -6.676 -7.079 1.00 98.31 92 LYS A CA 1
ATOM 786 C C . LYS A 1 92 ? -5.307 -7.547 -6.121 1.00 98.31 92 LYS A C 1
ATOM 788 O O . LYS A 1 92 ? -6.486 -7.792 -6.359 1.00 98.31 92 LYS A O 1
ATOM 793 N N . VAL A 1 93 ? -4.688 -7.961 -5.021 1.00 98.38 93 VAL A N 1
ATOM 794 C CA . VAL A 1 93 ? -5.339 -8.805 -4.013 1.00 98.38 93 VAL A CA 1
ATOM 795 C C . VAL A 1 93 ? -6.466 -8.056 -3.314 1.00 98.38 93 VAL A C 1
ATOM 797 O O . VAL A 1 93 ? -7.567 -8.588 -3.192 1.00 98.38 93 VAL A O 1
ATOM 800 N N . MET A 1 94 ? -6.230 -6.805 -2.916 1.00 98.50 94 MET A N 1
ATOM 801 C CA . MET A 1 94 ? -7.254 -6.000 -2.250 1.00 98.50 94 MET A CA 1
ATOM 802 C C . MET A 1 94 ? -8.417 -5.666 -3.185 1.00 98.50 94 MET A C 1
ATOM 804 O O . MET A 1 94 ? -9.565 -5.670 -2.751 1.00 98.50 94 MET A O 1
ATOM 808 N N . HIS A 1 95 ? -8.154 -5.446 -4.476 1.00 98.31 95 HIS A N 1
ATOM 809 C CA . HIS A 1 95 ? -9.211 -5.305 -5.471 1.00 98.31 95 HIS A CA 1
ATOM 810 C C . HIS A 1 95 ? -10.043 -6.586 -5.596 1.00 98.31 95 HIS A C 1
ATOM 812 O O . HIS A 1 95 ? -11.265 -6.520 -5.635 1.00 98.31 95 HIS A O 1
ATOM 818 N N . ASP A 1 96 ? -9.420 -7.759 -5.664 1.00 97.94 96 ASP A N 1
ATOM 819 C CA . ASP A 1 96 ? -10.158 -8.997 -5.922 1.00 97.94 96 ASP A CA 1
ATOM 820 C C . ASP A 1 96 ? -10.919 -9.511 -4.696 1.00 97.94 96 ASP A C 1
ATOM 822 O O . ASP A 1 96 ? -12.007 -10.080 -4.835 1.00 97.94 96 ASP A O 1
ATOM 826 N N . HIS A 1 97 ? -10.360 -9.306 -3.502 1.00 97.81 97 HIS A N 1
ATOM 827 C CA . HIS A 1 97 ? -10.809 -9.980 -2.285 1.00 97.81 97 HIS A CA 1
ATOM 828 C C . HIS A 1 97 ? -11.257 -9.041 -1.164 1.00 97.81 97 HIS A C 1
ATOM 830 O O . HIS A 1 97 ? -12.009 -9.487 -0.295 1.00 97.81 97 HIS A O 1
ATOM 836 N N . GLY A 1 98 ? -10.863 -7.764 -1.195 1.00 97.69 98 GLY A N 1
ATOM 837 C CA . GLY A 1 98 ? -11.082 -6.822 -0.097 1.00 97.69 98 GLY A CA 1
ATOM 838 C C . GLY A 1 98 ? -10.390 -7.245 1.203 1.00 97.69 98 GLY A C 1
ATOM 839 O O . GLY A 1 98 ? -9.704 -8.260 1.255 1.00 97.69 98 GLY A O 1
ATOM 840 N N . GLY A 1 99 ? -10.592 -6.480 2.269 1.00 97.94 99 GLY A N 1
ATOM 841 C CA . GLY A 1 99 ? -10.047 -6.752 3.603 1.00 97.94 99 GLY A CA 1
ATOM 842 C C . GLY A 1 99 ? -9.263 -5.563 4.135 1.00 97.94 99 GLY A C 1
ATOM 843 O O . GLY A 1 99 ? -9.546 -4.432 3.747 1.00 97.94 99 GLY A O 1
ATOM 844 N N . LEU A 1 100 ? -8.275 -5.827 4.987 1.00 98.62 100 LEU A N 1
ATOM 845 C CA . LEU A 1 100 ? -7.272 -4.884 5.481 1.00 98.62 100 LEU A CA 1
ATOM 846 C C . LEU A 1 100 ? -5.900 -5.281 4.921 1.00 98.62 100 LEU A C 1
ATOM 848 O O . LEU A 1 100 ? -5.481 -6.426 5.054 1.00 98.62 100 LEU A O 1
ATOM 852 N N . TYR A 1 101 ? -5.183 -4.350 4.308 1.00 98.75 101 TYR A N 1
ATOM 853 C CA . TYR A 1 101 ? -3.791 -4.544 3.916 1.00 98.75 101 TYR A CA 1
ATOM 854 C C . TYR A 1 101 ? -2.855 -3.931 4.957 1.00 98.75 101 TYR A C 1
ATOM 856 O O . TYR A 1 101 ? -3.119 -2.822 5.426 1.00 98.75 101 TYR A O 1
ATOM 864 N N . LEU A 1 102 ? -1.752 -4.620 5.262 1.00 98.62 102 LEU A N 1
ATOM 865 C CA . LEU A 1 102 ? -0.681 -4.133 6.132 1.00 98.62 102 LEU A CA 1
ATOM 866 C C . LEU A 1 102 ? 0.697 -4.390 5.512 1.00 98.62 102 LEU A C 1
ATOM 868 O O . LEU A 1 102 ? 1.023 -5.518 5.137 1.00 98.62 102 LEU A O 1
ATOM 872 N N . ASP A 1 103 ? 1.538 -3.356 5.473 1.00 98.12 103 ASP A N 1
ATOM 873 C CA . ASP A 1 103 ? 2.973 -3.536 5.267 1.00 98.12 103 ASP A CA 1
ATOM 874 C C . ASP A 1 103 ? 3.606 -4.276 6.457 1.00 98.12 103 ASP A C 1
ATOM 876 O O . ASP A 1 103 ? 3.189 -4.159 7.611 1.00 98.12 103 ASP A O 1
ATOM 880 N N . THR A 1 104 ? 4.657 -5.048 6.177 1.00 97.06 104 THR A N 1
ATOM 881 C CA . THR A 1 104 ? 5.328 -5.931 7.149 1.00 97.06 104 THR A CA 1
ATOM 882 C C . THR A 1 104 ? 6.209 -5.203 8.172 1.00 97.06 104 THR A C 1
ATOM 884 O O . THR A 1 104 ? 6.987 -5.834 8.884 1.00 97.06 104 THR A O 1
ATOM 887 N N . ASP A 1 105 ? 6.130 -3.879 8.210 1.00 97.25 105 ASP A N 1
ATOM 888 C CA . ASP A 1 105 ? 6.777 -2.979 9.159 1.00 97.25 105 ASP A CA 1
ATOM 889 C C . ASP A 1 105 ? 5.736 -2.120 9.900 1.00 97.25 105 ASP A C 1
ATOM 891 O O . ASP A 1 105 ? 6.044 -1.018 10.347 1.00 97.25 105 ASP A O 1
ATOM 895 N N . ILE A 1 106 ? 4.502 -2.614 10.043 1.00 98.38 106 ILE A N 1
ATOM 896 C CA . ILE A 1 106 ? 3.438 -1.977 10.824 1.00 98.38 106 ILE A CA 1
ATOM 897 C C . ILE A 1 106 ? 3.100 -2.827 12.048 1.00 98.38 106 ILE A C 1
ATOM 899 O O . ILE A 1 106 ? 2.837 -4.020 11.927 1.00 98.38 106 ILE A O 1
ATOM 903 N N . THR A 1 107 ? 3.026 -2.210 13.228 1.00 98.50 107 THR A N 1
ATOM 904 C CA . THR A 1 107 ? 2.397 -2.815 14.417 1.00 98.50 107 THR A CA 1
ATOM 905 C C . THR A 1 107 ? 1.087 -2.115 14.734 1.00 98.50 107 THR A C 1
ATOM 907 O O . THR A 1 107 ? 0.976 -0.904 14.575 1.00 98.50 107 THR A O 1
ATOM 910 N N . LEU A 1 108 ? 0.098 -2.864 15.206 1.00 98.69 108 LEU A N 1
ATOM 911 C CA . LEU A 1 108 ? -1.204 -2.364 15.621 1.00 98.69 108 LEU A CA 1
ATOM 912 C C . LEU A 1 108 ? -1.206 -2.060 17.122 1.00 98.69 108 LEU A C 1
ATOM 914 O O . LEU A 1 108 ? -0.618 -2.785 17.931 1.00 98.69 108 LEU A O 1
ATOM 918 N N . GLU A 1 109 ? -1.911 -0.990 17.466 1.00 98.25 109 GLU A N 1
ATOM 919 C CA . GLU A 1 109 ? -2.213 -0.551 18.829 1.00 98.25 109 GLU A CA 1
ATOM 920 C C . GLU A 1 109 ? -3.673 -0.848 19.199 1.00 98.25 109 GLU A C 1
ATOM 922 O O . GLU A 1 109 ? -4.007 -0.954 20.379 1.00 98.25 109 GLU A O 1
ATOM 927 N N . LYS A 1 110 ? -4.553 -0.983 18.195 1.00 97.81 110 LYS A N 1
ATOM 928 C CA . LYS A 1 110 ? -5.997 -1.181 18.362 1.00 97.81 110 LYS A CA 1
ATOM 929 C C . LYS A 1 110 ? -6.576 -2.115 17.309 1.00 97.81 110 LYS A C 1
ATOM 931 O O . LYS A 1 110 ? -6.039 -2.233 16.211 1.00 97.81 110 LYS A O 1
ATOM 936 N N . ASP A 1 111 ? -7.712 -2.706 17.655 1.00 97.38 111 ASP A N 1
ATOM 937 C CA . ASP A 1 111 ? -8.582 -3.421 16.727 1.00 97.38 111 ASP A CA 1
ATOM 938 C C . ASP A 1 111 ? -9.149 -2.461 15.666 1.00 97.38 111 ASP A C 1
ATOM 940 O O . ASP A 1 111 ? -9.665 -1.395 16.000 1.00 97.38 111 ASP A O 1
ATOM 944 N N . PHE A 1 112 ? -9.059 -2.846 14.393 1.00 96.94 112 PHE A N 1
ATOM 945 C CA . PHE A 1 112 ? -9.571 -2.085 13.249 1.00 96.94 112 PHE A CA 1
ATOM 946 C C . PHE A 1 112 ? -11.043 -2.369 12.927 1.00 96.94 112 PHE A C 1
ATOM 948 O O . PHE A 1 112 ? -11.632 -1.633 12.137 1.00 96.94 112 PHE A O 1
ATOM 955 N N . THR A 1 113 ? -11.655 -3.390 13.534 1.00 96.00 113 THR A N 1
ATOM 956 C CA . THR A 1 113 ? -13.064 -3.766 13.323 1.00 96.00 113 THR A CA 1
ATOM 957 C C . THR A 1 113 ? -14.031 -2.577 13.441 1.00 96.00 113 THR A C 1
ATOM 959 O O . THR A 1 113 ? -14.880 -2.433 12.561 1.00 96.00 113 THR A O 1
ATOM 962 N N . PRO A 1 114 ? -13.890 -1.648 14.414 1.00 95.38 114 PRO A N 1
ATOM 963 C CA . PRO A 1 114 ? -14.766 -0.474 14.515 1.00 95.38 114 PRO A CA 1
ATOM 964 C C . PRO A 1 114 ? -14.657 0.521 13.350 1.00 95.38 114 PRO A C 1
ATOM 966 O O . PRO A 1 114 ? -15.528 1.374 13.197 1.00 95.38 114 PRO A O 1
ATOM 969 N N . LEU A 1 115 ? -13.578 0.455 12.562 1.00 94.62 115 LEU A N 1
ATOM 970 C CA . LEU A 1 115 ? -13.377 1.296 11.380 1.00 94.62 115 LEU A CA 1
ATOM 971 C C . LEU A 1 115 ? -13.904 0.637 10.101 1.00 94.62 115 LEU A C 1
ATOM 973 O O . LEU A 1 115 ? -13.996 1.305 9.069 1.00 94.62 115 LEU A O 1
ATOM 977 N N . LEU A 1 116 ? -14.228 -0.660 10.140 1.00 90.62 116 LEU A N 1
ATOM 978 C CA . LEU A 1 116 ? -14.772 -1.350 8.982 1.00 90.62 116 LEU A CA 1
ATOM 979 C C . LEU A 1 116 ? -16.175 -0.831 8.657 1.00 90.62 116 LEU A C 1
ATOM 981 O O . LEU A 1 116 ? -17.027 -0.655 9.525 1.00 90.62 116 LEU A O 1
ATOM 985 N N . GLY A 1 117 ? -16.417 -0.623 7.369 1.00 84.69 117 GLY A N 1
ATOM 986 C CA . GLY A 1 117 ? -17.711 -0.242 6.824 1.00 84.69 117 GLY A CA 1
ATOM 987 C C . GLY A 1 117 ? -17.836 -0.704 5.378 1.00 84.69 117 GLY A C 1
ATOM 988 O O . GLY A 1 117 ? -17.208 -1.679 4.965 1.00 84.69 117 GLY A O 1
ATOM 989 N N . GLU A 1 118 ? -18.641 0.010 4.600 1.00 84.44 118 GLU A N 1
ATOM 990 C CA . GLU A 1 118 ? -18.817 -0.243 3.161 1.00 84.44 118 GLU A CA 1
ATOM 991 C C . GLU A 1 118 ? -17.829 0.557 2.296 1.00 84.44 118 GLU A C 1
ATOM 993 O O . GLU A 1 118 ? -17.655 0.273 1.115 1.00 84.44 118 GLU A O 1
ATOM 998 N N . ASN A 1 119 ? -17.162 1.553 2.881 1.00 93.38 119 ASN A N 1
ATOM 999 C CA . ASN A 1 119 ? -16.231 2.429 2.177 1.00 93.38 119 ASN A CA 1
ATOM 1000 C C . ASN A 1 119 ? -14.804 1.899 2.263 1.00 93.38 119 ASN A C 1
ATOM 1002 O O . ASN A 1 119 ? -14.382 1.402 3.305 1.00 93.38 119 ASN A O 1
ATOM 1006 N N . LEU A 1 120 ? -14.024 2.123 1.207 1.00 97.44 120 LEU A N 1
ATOM 1007 C CA . LEU A 1 120 ? -12.573 2.035 1.305 1.00 97.44 120 LEU A CA 1
ATOM 1008 C C . LEU A 1 120 ? -12.082 3.067 2.332 1.00 97.44 120 LEU A C 1
ATOM 1010 O O . LEU A 1 120 ? -12.505 4.223 2.302 1.00 97.44 120 LEU A O 1
ATOM 1014 N N . PHE A 1 121 ? -11.174 2.684 3.227 1.00 97.62 121 PHE A N 1
ATOM 1015 C CA . PHE A 1 121 ? -10.510 3.635 4.111 1.00 97.62 121 PHE A CA 1
ATOM 1016 C C . PHE A 1 121 ? -8.995 3.566 4.028 1.00 97.62 121 PHE A C 1
ATOM 1018 O O . PHE A 1 121 ? -8.399 2.510 3.828 1.00 97.62 121 PHE A O 1
ATOM 1025 N N . LEU A 1 122 ? -8.383 4.729 4.217 1.00 97.75 122 LEU A N 1
ATOM 1026 C CA . LEU A 1 122 ? -6.943 4.959 4.210 1.00 97.75 122 LEU A CA 1
ATOM 1027 C C . LEU A 1 122 ? -6.633 6.260 4.958 1.00 97.75 122 LEU A C 1
ATOM 1029 O O . LEU A 1 122 ? -7.543 6.966 5.399 1.00 97.75 122 LEU A O 1
ATOM 1033 N N . GLY A 1 123 ? -5.352 6.567 5.138 1.00 97.56 123 GLY A N 1
ATOM 1034 C CA . GLY A 1 123 ? -4.915 7.720 5.925 1.00 97.56 123 GLY A CA 1
ATOM 1035 C C . GLY A 1 123 ? -4.035 8.688 5.159 1.00 97.56 123 GLY A C 1
ATOM 1036 O O . GLY A 1 123 ? -3.352 8.326 4.201 1.00 97.56 123 GLY A O 1
ATOM 1037 N N . TRP A 1 124 ? -4.003 9.925 5.635 1.00 98.12 124 TRP A N 1
ATOM 1038 C CA . TRP A 1 124 ? -2.953 10.866 5.272 1.00 98.12 124 TRP A CA 1
ATOM 1039 C C . TRP A 1 124 ? -1.621 10.402 5.865 1.00 98.12 124 TRP A C 1
ATOM 1041 O O . TRP A 1 124 ? -1.483 10.292 7.078 1.00 98.12 124 TRP A O 1
ATOM 1051 N N . GLU A 1 125 ? -0.627 10.160 5.014 1.00 96.56 125 GLU A N 1
ATOM 1052 C CA . GLU A 1 125 ? 0.754 9.903 5.445 1.00 96.56 125 GLU A CA 1
ATOM 1053 C C . GLU A 1 125 ? 1.453 11.212 5.838 1.00 96.56 125 GLU A C 1
ATOM 1055 O O . GLU A 1 125 ? 2.270 11.275 6.753 1.00 96.56 125 GLU A O 1
ATOM 1060 N N . SER A 1 126 ? 1.101 12.286 5.131 1.00 95.25 126 SER A N 1
ATOM 1061 C CA . SER A 1 126 ? 1.529 13.655 5.397 1.00 95.25 126 SER A CA 1
ATOM 1062 C C . SER A 1 126 ? 0.419 14.631 5.011 1.00 95.25 126 SER A C 1
ATOM 1064 O O . SER A 1 126 ? -0.613 14.240 4.471 1.00 95.25 126 SER A O 1
ATOM 1066 N N . THR A 1 127 ? 0.654 15.932 5.170 1.00 93.56 127 THR A N 1
ATOM 1067 C CA . THR A 1 127 ? -0.299 16.980 4.763 1.00 93.56 127 THR A CA 1
ATOM 1068 C C . THR A 1 127 ? -0.551 17.066 3.251 1.00 93.56 127 THR A C 1
ATOM 1070 O O . THR A 1 127 ? -1.383 17.860 2.811 1.00 93.56 127 THR A O 1
ATOM 1073 N N . SER A 1 128 ? 0.157 16.282 2.432 1.00 94.69 128 SER A N 1
ATOM 1074 C CA . SER A 1 128 ? 0.032 16.324 0.968 1.00 94.69 128 SER A CA 1
ATOM 1075 C C . SER A 1 128 ? -0.083 14.961 0.285 1.00 94.69 128 SER A C 1
ATOM 1077 O O . SER A 1 128 ? -0.433 14.924 -0.901 1.00 94.69 128 SER A O 1
ATOM 1079 N N . THR A 1 129 ? 0.148 13.872 1.026 1.00 96.62 129 THR A N 1
ATOM 1080 C CA . THR A 1 129 ? 0.261 12.507 0.497 1.00 96.62 129 THR A CA 1
ATOM 1081 C C . THR A 1 129 ? -0.628 11.559 1.282 1.00 96.62 129 THR A C 1
ATOM 1083 O O . THR A 1 129 ? -0.646 11.584 2.512 1.00 96.62 129 THR A O 1
ATOM 1086 N N . ILE A 1 130 ? -1.329 10.702 0.554 1.00 97.94 130 ILE A N 1
ATOM 1087 C CA . ILE A 1 130 ? -2.171 9.644 1.098 1.00 97.94 130 ILE A CA 1
ATOM 1088 C C . ILE A 1 130 ? -1.357 8.356 1.138 1.00 97.94 130 ILE A C 1
ATOM 1090 O O . ILE A 1 130 ? -0.783 7.959 0.125 1.00 97.94 130 ILE A O 1
ATOM 1094 N N . GLY A 1 131 ? -1.287 7.742 2.314 1.00 97.38 131 GLY A N 1
ATOM 1095 C CA . GLY A 1 131 ? -0.521 6.531 2.552 1.00 97.38 131 GLY A CA 1
ATOM 1096 C C . GLY A 1 131 ? -1.223 5.290 2.012 1.00 97.38 131 GLY A C 1
ATOM 1097 O O . GLY A 1 131 ? -2.449 5.227 1.939 1.00 97.38 131 GLY A O 1
ATOM 1098 N N . MET A 1 132 ? 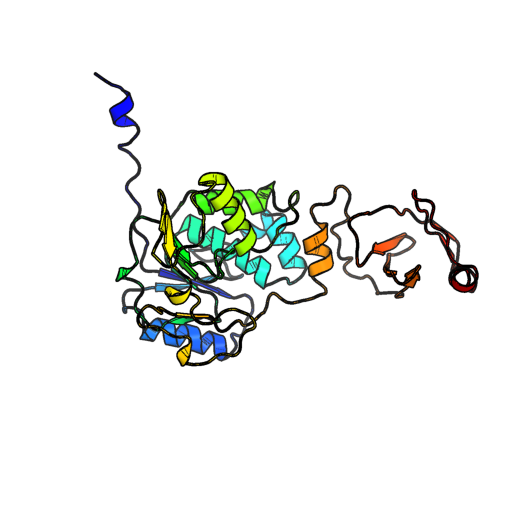-0.419 4.308 1.610 1.00 97.88 132 MET A N 1
ATOM 1099 C CA . MET A 1 132 ? -0.877 3.026 1.054 1.00 97.88 132 MET A CA 1
ATOM 1100 C C . MET A 1 132 ? -0.151 1.828 1.688 1.00 97.88 132 MET A C 1
ATOM 1102 O O . MET A 1 132 ? -0.230 0.706 1.181 1.00 97.88 132 MET A O 1
ATOM 1106 N N . SER A 1 133 ? 0.556 2.062 2.801 1.00 97.50 133 SER A N 1
ATOM 1107 C CA . SER A 1 133 ? 1.137 1.004 3.639 1.00 97.50 133 SER A CA 1
ATOM 1108 C C . SER A 1 133 ? 0.089 0.306 4.508 1.00 97.50 133 SER A C 1
ATOM 1110 O O . SER A 1 133 ? 0.276 -0.845 4.888 1.00 97.50 133 SER A O 1
ATOM 1112 N N . LEU A 1 134 ? -1.044 0.973 4.750 1.00 98.19 134 LEU A N 1
ATOM 1113 C CA . LEU A 1 134 ? -2.235 0.426 5.385 1.00 98.19 134 LEU A CA 1
ATOM 1114 C C . LEU A 1 134 ? -3.478 1.009 4.719 1.00 98.19 134 LEU A C 1
ATOM 1116 O O . LEU A 1 134 ? -3.599 2.226 4.584 1.00 98.19 134 LEU A O 1
ATOM 1120 N N . PHE A 1 135 ? -4.412 0.147 4.331 1.00 98.56 135 PHE A N 1
ATOM 1121 C CA . PHE A 1 135 ? -5.748 0.547 3.887 1.00 98.56 135 PHE A CA 1
ATOM 1122 C C . PHE A 1 135 ? -6.695 -0.647 3.955 1.00 98.56 135 PHE A C 1
ATOM 1124 O O . PHE A 1 135 ? -6.257 -1.795 3.875 1.00 98.56 135 PHE A O 1
ATOM 1131 N N . ALA A 1 136 ? -7.993 -0.386 4.055 1.00 98.44 136 ALA A N 1
ATOM 1132 C CA . ALA A 1 136 ? -9.008 -1.418 3.931 1.00 98.44 136 ALA A CA 1
ATOM 1133 C C . ALA A 1 136 ? -9.987 -1.075 2.820 1.00 98.44 136 ALA A C 1
ATOM 1135 O O . ALA A 1 136 ? -10.240 0.095 2.541 1.00 98.44 136 ALA A O 1
ATOM 1136 N N . ALA A 1 137 ? -10.529 -2.093 2.167 1.00 98.00 137 ALA A N 1
ATOM 1137 C CA . ALA A 1 137 ? -11.446 -1.892 1.060 1.00 98.00 137 ALA A CA 1
ATOM 1138 C C . ALA A 1 137 ? -12.412 -3.062 0.915 1.00 98.00 137 ALA A C 1
ATOM 1140 O O . ALA A 1 137 ? -12.038 -4.210 1.184 1.00 98.00 137 ALA A O 1
ATOM 1141 N N . PRO A 1 138 ? -13.644 -2.801 0.459 1.00 97.62 138 PRO A N 1
ATOM 1142 C CA . PRO A 1 138 ? -14.495 -3.869 -0.016 1.00 97.62 138 PRO A CA 1
ATOM 1143 C C . PRO A 1 138 ? -13.930 -4.443 -1.329 1.00 97.62 138 PRO A C 1
ATOM 1145 O O . PRO A 1 138 ? -13.229 -3.740 -2.069 1.00 97.62 138 PRO A O 1
ATOM 1148 N N . PRO A 1 139 ? -14.223 -5.713 -1.657 1.00 97.06 139 PRO A N 1
ATOM 1149 C CA . PRO A 1 139 ? -13.824 -6.278 -2.938 1.00 97.06 139 PRO A CA 1
ATOM 1150 C C . PRO A 1 139 ? -14.427 -5.468 -4.092 1.00 97.06 139 PRO A C 1
ATOM 1152 O O . PRO A 1 139 ? -15.588 -5.060 -4.046 1.00 97.06 139 PRO A O 1
ATOM 1155 N N . ARG A 1 140 ? -13.637 -5.314 -5.155 1.00 96.81 140 ARG A N 1
ATOM 1156 C CA . ARG A 1 140 ? -13.940 -4.621 -6.418 1.00 96.81 140 ARG A CA 1
ATOM 1157 C C . ARG A 1 140 ? -14.174 -3.117 -6.276 1.00 96.81 140 ARG A C 1
ATOM 1159 O O . ARG A 1 140 ? -14.885 -2.527 -7.085 1.00 96.81 140 ARG A O 1
ATOM 1166 N N . HIS A 1 141 ? -13.569 -2.488 -5.270 1.00 97.06 141 HIS A N 1
ATOM 1167 C CA . HIS A 1 141 ? -13.655 -1.041 -5.101 1.00 97.06 141 HIS A CA 1
ATOM 1168 C C . HIS A 1 141 ? -13.074 -0.289 -6.315 1.00 97.06 141 HIS A C 1
ATOM 1170 O O . HIS A 1 141 ? -11.949 -0.556 -6.745 1.00 97.06 141 HIS A O 1
ATOM 1176 N N . GLU A 1 142 ? -13.807 0.702 -6.831 1.00 96.62 142 GLU A N 1
ATOM 1177 C CA . GLU A 1 142 ? -13.481 1.397 -8.087 1.00 96.62 142 GLU A CA 1
ATOM 1178 C C . GLU A 1 142 ? -12.102 2.066 -8.086 1.00 96.62 142 GLU A C 1
ATOM 1180 O O . GLU A 1 142 ? -11.391 2.028 -9.085 1.00 96.62 142 GLU A O 1
ATOM 1185 N N . LEU A 1 143 ? -11.688 2.660 -6.962 1.00 97.19 143 LEU A N 1
ATOM 1186 C CA . LEU A 1 143 ? -10.349 3.258 -6.852 1.00 97.19 143 LEU A CA 1
ATOM 1187 C C . LEU A 1 143 ? -9.218 2.238 -6.985 1.00 97.19 143 LEU A C 1
ATOM 1189 O O . LEU A 1 143 ? -8.156 2.578 -7.498 1.00 97.19 143 LEU A O 1
ATOM 1193 N N . LEU A 1 144 ? -9.425 0.995 -6.540 1.00 98.12 144 LEU A N 1
ATOM 1194 C CA . LEU A 1 144 ? -8.420 -0.052 -6.714 1.00 98.12 144 LEU A CA 1
ATOM 1195 C C . LEU A 1 144 ? -8.384 -0.532 -8.169 1.00 98.12 144 LEU A C 1
ATOM 1197 O O . LEU A 1 144 ? -7.307 -0.838 -8.674 1.00 98.12 144 LEU A O 1
ATOM 1201 N N . ALA A 1 145 ? -9.526 -0.527 -8.866 1.00 97.88 145 ALA A N 1
ATOM 1202 C CA . ALA A 1 145 ? -9.570 -0.780 -10.305 1.00 97.88 145 ALA A CA 1
ATOM 1203 C C . ALA A 1 145 ? -8.834 0.318 -11.097 1.00 97.88 145 ALA A C 1
ATOM 1205 O O . ALA A 1 145 ? -8.061 0.011 -12.000 1.00 97.88 145 ALA A O 1
ATOM 1206 N N . GLU A 1 146 ? -9.000 1.590 -10.723 1.00 98.00 146 GLU A N 1
ATOM 1207 C CA . GLU A 1 146 ? -8.247 2.708 -11.313 1.00 98.00 146 GLU A CA 1
ATOM 1208 C C . GLU A 1 146 ? -6.749 2.616 -11.031 1.00 98.00 146 GLU A C 1
ATOM 1210 O O . GLU A 1 146 ? -5.938 2.891 -11.911 1.00 98.00 146 GLU A O 1
ATOM 1215 N N . LEU A 1 147 ? -6.371 2.180 -9.830 1.00 97.88 147 LEU A N 1
ATOM 1216 C CA . LEU A 1 147 ? -4.975 1.977 -9.463 1.00 97.88 147 LEU A CA 1
ATOM 1217 C C . LEU A 1 147 ? -4.327 0.844 -10.274 1.00 97.88 147 LEU A C 1
ATOM 1219 O O . LEU A 1 147 ? -3.198 0.989 -10.740 1.00 97.88 147 LEU A O 1
ATOM 1223 N N . LEU A 1 148 ? -5.053 -0.255 -10.506 1.00 98.06 148 LEU A N 1
ATOM 1224 C CA . LEU A 1 148 ? -4.615 -1.328 -11.403 1.00 98.06 148 LEU A CA 1
ATOM 1225 C C . LEU A 1 148 ? -4.493 -0.839 -12.849 1.00 98.06 148 LEU A C 1
ATOM 1227 O O . LEU A 1 148 ? -3.456 -1.058 -13.472 1.00 98.06 148 LEU A O 1
ATOM 1231 N N . LYS A 1 149 ? -5.489 -0.099 -13.347 1.00 97.44 149 LYS A N 1
ATOM 1232 C CA . LYS A 1 149 ? -5.442 0.514 -14.680 1.00 97.44 149 LYS A CA 1
ATOM 1233 C C . LYS A 1 149 ? -4.240 1.449 -14.834 1.00 97.44 149 LYS A C 1
ATOM 1235 O O . LYS A 1 149 ? -3.568 1.418 -15.863 1.00 97.44 149 LYS A O 1
ATOM 1240 N N . PHE A 1 150 ? -3.909 2.223 -13.800 1.00 98.06 150 PHE A N 1
ATOM 1241 C CA . PHE A 1 150 ? -2.724 3.077 -13.808 1.00 98.06 150 PHE A CA 1
ATOM 1242 C C . PHE A 1 150 ? -1.442 2.254 -14.017 1.00 98.06 150 PHE A C 1
ATOM 1244 O O . PHE A 1 150 ? -0.597 2.625 -14.830 1.00 98.06 150 PHE A O 1
ATOM 1251 N N . TYR A 1 151 ? -1.295 1.112 -13.335 1.00 97.25 151 TYR A N 1
ATOM 1252 C CA . TYR A 1 151 ? -0.155 0.208 -13.541 1.00 97.25 151 TYR A CA 1
ATOM 1253 C C . TYR A 1 151 ? -0.132 -0.465 -14.920 1.00 97.25 151 TYR A C 1
ATOM 1255 O O . TYR A 1 151 ? 0.942 -0.846 -15.391 1.00 97.25 151 TYR A O 1
ATOM 1263 N N . GLU A 1 152 ? -1.281 -0.625 -15.570 1.00 93.31 152 GLU A N 1
ATOM 1264 C CA . GLU A 1 152 ? -1.376 -1.213 -16.908 1.00 93.31 152 GLU A CA 1
ATOM 1265 C C . GLU A 1 152 ? -1.058 -0.197 -18.014 1.00 93.31 152 GLU A C 1
ATOM 1267 O O . GLU A 1 152 ? -0.314 -0.510 -18.947 1.00 93.31 152 GLU A O 1
ATOM 1272 N N . GLU A 1 153 ? -1.581 1.026 -17.905 1.00 91.19 153 GLU A N 1
ATOM 1273 C CA . GLU A 1 153 ? -1.600 1.996 -19.005 1.00 91.19 153 GLU A CA 1
ATOM 1274 C C . GLU A 1 153 ? -0.714 3.228 -18.765 1.00 91.19 153 GLU A C 1
ATOM 1276 O O . GLU A 1 153 ? 0.055 3.618 -19.655 1.00 91.19 153 GLU A O 1
ATOM 1281 N N . ASP A 1 154 ? -0.821 3.841 -17.585 1.00 94.94 154 ASP A N 1
ATOM 1282 C CA . ASP A 1 154 ? -0.332 5.203 -17.316 1.00 94.94 154 ASP A CA 1
ATOM 1283 C C . ASP A 1 154 ? 1.058 5.230 -16.677 1.00 94.94 154 ASP A C 1
ATOM 1285 O O . ASP A 1 154 ? 1.810 6.190 -16.847 1.00 94.94 154 ASP A O 1
ATOM 1289 N N . ILE A 1 155 ? 1.467 4.148 -16.012 1.00 95.38 155 ILE A N 1
ATOM 1290 C CA . ILE A 1 155 ? 2.772 4.033 -15.347 1.00 95.38 155 ILE A CA 1
ATOM 1291 C C . ILE A 1 155 ? 3.944 4.310 -16.305 1.00 95.38 155 ILE A C 1
ATOM 1293 O O . ILE A 1 155 ? 4.987 4.816 -15.891 1.00 95.38 155 ILE A O 1
ATOM 1297 N N . TRP A 1 156 ? 3.766 4.034 -17.599 1.00 91.62 156 TRP A N 1
ATOM 1298 C CA . TRP A 1 156 ? 4.753 4.262 -18.661 1.00 91.62 156 TRP A CA 1
ATOM 1299 C C . TRP A 1 156 ? 4.647 5.632 -19.338 1.00 91.62 156 TRP A C 1
ATOM 1301 O O . TRP A 1 156 ? 5.400 5.905 -20.265 1.00 91.62 156 TRP A O 1
ATOM 1311 N N . ARG A 1 157 ? 3.707 6.480 -18.920 1.00 91.00 157 ARG A N 1
ATOM 1312 C CA . ARG A 1 157 ? 3.455 7.816 -19.491 1.00 91.00 157 ARG A CA 1
ATOM 1313 C C . ARG A 1 157 ? 3.584 8.918 -18.448 1.00 91.00 157 ARG A C 1
ATOM 1315 O O . ARG A 1 157 ? 3.859 10.059 -18.799 1.00 91.00 157 ARG A O 1
ATOM 1322 N N . GLU A 1 158 ? 3.476 8.552 -17.176 1.00 93.06 158 GLU A N 1
ATOM 1323 C CA . GLU A 1 158 ? 3.538 9.471 -16.051 1.00 93.06 158 GLU A CA 1
ATOM 1324 C C . GLU A 1 158 ? 4.870 9.383 -15.282 1.00 93.06 158 GLU A C 1
ATOM 1326 O O . GLU A 1 158 ? 5.443 8.295 -15.099 1.00 93.06 158 GLU A O 1
ATOM 1331 N N . PRO A 1 159 ? 5.377 10.516 -14.759 1.00 91.81 159 PRO A N 1
ATOM 1332 C CA . PRO A 1 159 ? 6.601 10.546 -13.966 1.00 91.81 159 PRO A CA 1
ATOM 1333 C C . PRO A 1 159 ? 6.424 9.929 -12.574 1.00 91.81 159 PRO A C 1
ATOM 1335 O O . PRO A 1 159 ? 7.418 9.528 -11.970 1.00 91.81 159 PRO A O 1
ATOM 1338 N N . ILE A 1 160 ? 5.194 9.827 -12.057 1.00 95.31 160 ILE A N 1
ATOM 1339 C CA . ILE A 1 160 ? 4.916 9.201 -10.758 1.00 95.31 160 ILE A CA 1
ATOM 1340 C C . ILE A 1 160 ? 5.021 7.673 -10.844 1.00 95.31 160 ILE A C 1
ATOM 1342 O O . ILE A 1 160 ? 4.817 7.067 -11.898 1.00 95.31 160 ILE A O 1
ATOM 1346 N N . PHE A 1 161 ? 5.413 7.041 -9.739 1.00 94.50 161 PHE A N 1
ATOM 1347 C CA . PHE A 1 161 ? 5.643 5.590 -9.696 1.00 94.50 161 PHE A CA 1
ATOM 1348 C C . PHE A 1 161 ? 5.469 4.952 -8.317 1.00 94.50 161 PHE A C 1
ATOM 1350 O O . PHE A 1 161 ? 5.392 3.730 -8.234 1.00 94.50 161 PHE A O 1
ATOM 1357 N N . THR A 1 162 ? 5.420 5.742 -7.242 1.00 95.56 162 THR A N 1
ATOM 1358 C CA . THR A 1 162 ? 5.147 5.215 -5.902 1.00 95.56 162 THR A CA 1
ATOM 1359 C C . THR A 1 162 ? 3.646 5.116 -5.680 1.00 95.56 162 THR A C 1
ATOM 1361 O O . THR A 1 162 ? 2.910 6.045 -6.025 1.00 95.56 162 THR A O 1
ATOM 1364 N N . ILE A 1 163 ? 3.189 4.020 -5.073 1.00 97.50 163 ILE A N 1
ATOM 1365 C CA . ILE A 1 163 ? 1.762 3.812 -4.814 1.00 97.50 163 ILE A CA 1
ATOM 1366 C C . ILE A 1 163 ? 1.093 4.961 -4.021 1.00 97.50 163 ILE A C 1
ATOM 1368 O O . ILE A 1 163 ? -0.010 5.347 -4.419 1.00 97.50 163 ILE A O 1
ATOM 1372 N N . PRO A 1 164 ? 1.727 5.630 -3.023 1.00 97.69 164 PRO A N 1
ATOM 1373 C CA . PRO A 1 164 ? 1.115 6.787 -2.358 1.00 97.69 164 PRO A CA 1
ATOM 1374 C C . PRO A 1 164 ? 0.894 7.968 -3.313 1.00 97.69 164 PRO A C 1
ATOM 1376 O O . PRO A 1 164 ? -0.147 8.628 -3.275 1.00 97.69 164 PRO A O 1
ATOM 1379 N N . SER A 1 165 ? 1.844 8.222 -4.224 1.00 97.56 165 SER A N 1
ATOM 1380 C CA . SER A 1 165 ? 1.723 9.298 -5.219 1.00 97.56 165 SER A CA 1
ATOM 1381 C C . SER A 1 165 ? 0.625 8.996 -6.233 1.00 97.56 165 SER A C 1
ATOM 1383 O O . SER A 1 165 ? -0.132 9.895 -6.592 1.00 97.56 165 SER A O 1
ATOM 1385 N N . ILE A 1 166 ? 0.526 7.738 -6.675 1.00 98.38 166 ILE A N 1
ATOM 1386 C CA . ILE A 1 166 ? -0.488 7.302 -7.638 1.00 98.38 166 ILE A CA 1
ATOM 1387 C C . ILE A 1 166 ? -1.882 7.385 -7.008 1.00 98.38 166 ILE A C 1
ATOM 1389 O O . ILE A 1 166 ? -2.759 8.025 -7.579 1.00 98.38 166 ILE A O 1
ATOM 1393 N N . MET A 1 167 ? -2.080 6.850 -5.798 1.00 98.44 167 MET A N 1
ATOM 1394 C CA . MET A 1 167 ? -3.364 6.963 -5.094 1.00 98.44 167 MET A CA 1
ATOM 1395 C C . MET A 1 167 ? -3.750 8.428 -4.849 1.00 98.44 167 MET A C 1
ATOM 1397 O O . MET A 1 167 ? -4.883 8.832 -5.105 1.00 98.44 167 MET A O 1
ATOM 1401 N N . THR A 1 168 ? -2.796 9.258 -4.414 1.00 98.31 168 THR A N 1
ATOM 1402 C CA . THR A 1 168 ? -3.028 10.698 -4.225 1.00 98.31 168 THR A CA 1
ATOM 1403 C C . THR A 1 168 ? -3.450 11.374 -5.535 1.00 98.31 168 THR A C 1
ATOM 1405 O O . THR A 1 168 ? -4.352 12.213 -5.530 1.00 98.31 168 THR A O 1
ATOM 1408 N N . HIS A 1 169 ? -2.820 11.015 -6.658 1.00 97.94 169 HIS A N 1
ATOM 1409 C CA . HIS A 1 169 ? -3.171 11.516 -7.986 1.00 97.94 169 HIS A CA 1
ATOM 1410 C C . HIS A 1 169 ? -4.579 11.079 -8.415 1.00 97.94 169 HIS A C 1
ATOM 1412 O O . HIS A 1 169 ? -5.363 11.921 -8.853 1.00 97.94 169 HIS A O 1
ATOM 1418 N N . ILE A 1 170 ? -4.928 9.803 -8.236 1.00 98.12 170 ILE A N 1
ATOM 1419 C CA . ILE A 1 170 ? -6.249 9.256 -8.575 1.00 98.12 170 ILE A CA 1
ATOM 1420 C C . ILE A 1 170 ? -7.345 9.951 -7.756 1.00 98.12 170 ILE A C 1
ATOM 1422 O O . ILE A 1 170 ? -8.307 10.475 -8.317 1.00 98.12 170 ILE A O 1
ATOM 1426 N N . LEU A 1 171 ? -7.173 10.050 -6.434 1.00 98.12 171 LEU A N 1
ATOM 1427 C CA . LEU A 1 171 ? -8.144 10.704 -5.554 1.00 98.12 171 LEU A CA 1
ATOM 1428 C C . LEU A 1 171 ? -8.343 12.179 -5.914 1.00 98.12 171 LEU A C 1
ATOM 1430 O O . LEU A 1 171 ? -9.482 12.642 -6.007 1.00 98.12 171 LEU A O 1
ATOM 1434 N N . LYS A 1 172 ? -7.257 12.923 -6.158 1.00 97.44 172 LYS A N 1
ATOM 1435 C CA . LYS A 1 172 ? -7.342 14.328 -6.589 1.00 97.44 172 LYS A CA 1
ATOM 1436 C C . LYS A 1 172 ? -8.009 14.473 -7.953 1.00 97.44 172 LYS A C 1
ATOM 1438 O O . LYS A 1 172 ? -8.778 15.410 -8.135 1.00 97.44 172 LYS A O 1
ATOM 1443 N N . SER A 1 173 ? -7.763 13.554 -8.882 1.00 96.94 173 SER A N 1
ATOM 1444 C CA . SER A 1 173 ? -8.407 13.567 -10.201 1.00 96.94 173 SER A CA 1
ATOM 1445 C C . SER A 1 173 ? -9.912 13.312 -10.099 1.00 96.94 173 SER A C 1
ATOM 1447 O O . SER A 1 173 ? -10.691 13.976 -10.777 1.00 96.94 173 SER A O 1
ATOM 1449 N N . ARG A 1 174 ? -10.336 12.414 -9.200 1.00 97.00 174 ARG A N 1
ATOM 1450 C CA . ARG A 1 174 ? -11.749 12.063 -9.000 1.00 97.00 174 ARG A CA 1
ATOM 1451 C C . ARG A 1 174 ? -12.537 13.099 -8.197 1.00 97.00 174 ARG A C 1
ATOM 1453 O O . ARG A 1 174 ? -13.661 13.428 -8.564 1.00 97.00 174 ARG A O 1
ATOM 1460 N N . TYR A 1 175 ? -11.986 13.603 -7.092 1.00 97.62 175 TYR A N 1
ATOM 1461 C CA . TYR A 1 175 ? -12.729 14.468 -6.161 1.00 97.62 175 TYR A CA 1
ATOM 1462 C C . TYR A 1 175 ? -12.253 15.932 -6.147 1.00 97.62 175 TYR A C 1
ATOM 1464 O O . TYR A 1 175 ? -12.829 16.761 -5.435 1.00 97.62 175 TYR A O 1
ATOM 1472 N N . GLY A 1 176 ? -11.228 16.279 -6.929 1.00 96.88 176 GLY A N 1
ATOM 1473 C CA . GLY A 1 176 ? -10.750 17.650 -7.102 1.00 96.88 176 GLY A CA 1
ATOM 1474 C C . GLY A 1 176 ? -10.312 18.309 -5.792 1.00 96.88 176 GLY A C 1
ATOM 1475 O O . GLY A 1 176 ? -9.629 17.714 -4.957 1.00 96.88 176 GLY A O 1
ATOM 1476 N N . SER A 1 177 ? -10.748 19.555 -5.587 1.00 95.19 177 SER A N 1
ATOM 1477 C CA . SER A 1 177 ? -10.413 20.378 -4.413 1.00 95.19 177 SER A CA 1
ATOM 1478 C C . SER A 1 177 ? -10.951 19.843 -3.080 1.00 95.19 177 SER A C 1
ATOM 1480 O O . SER A 1 177 ? -10.574 20.350 -2.021 1.00 95.19 177 SER A O 1
ATOM 1482 N N . ARG A 1 178 ? -11.811 18.813 -3.106 1.00 96.62 178 ARG A N 1
ATOM 1483 C CA . ARG A 1 178 ? -12.286 18.129 -1.896 1.00 96.62 178 ARG A CA 1
ATOM 1484 C C . ARG A 1 178 ? -11.185 17.302 -1.234 1.00 96.62 178 ARG A C 1
ATOM 1486 O O . ARG A 1 178 ? -11.249 17.096 -0.028 1.00 96.62 178 ARG A O 1
ATOM 1493 N N . VAL A 1 179 ? -10.174 16.860 -1.988 1.00 97.00 179 VAL A N 1
ATOM 1494 C CA . VAL A 1 179 ? -9.020 16.119 -1.451 1.00 97.00 179 VAL A CA 1
ATOM 1495 C C . VAL A 1 179 ? -7.984 17.104 -0.927 1.00 97.00 179 VAL A C 1
ATOM 1497 O O . VAL A 1 179 ? -6.988 17.421 -1.581 1.00 97.00 179 VAL A O 1
ATOM 1500 N N . LYS A 1 180 ? -8.243 17.610 0.274 1.00 94.94 180 LYS A N 1
ATOM 1501 C CA . LYS A 1 180 ? -7.341 18.480 1.026 1.00 94.94 180 LYS A CA 1
ATOM 1502 C C . LYS A 1 180 ? -7.124 17.900 2.415 1.00 94.94 180 LYS A C 1
ATOM 1504 O O . LYS A 1 180 ? -8.039 17.296 2.973 1.00 94.94 180 LYS A O 1
ATOM 1509 N N . TYR A 1 181 ? -5.925 18.093 2.954 1.00 95.50 181 TYR A N 1
ATOM 1510 C CA . TYR A 1 181 ? -5.625 17.652 4.309 1.00 95.50 181 TYR A CA 1
ATOM 1511 C C . TYR A 1 181 ? -6.604 18.267 5.314 1.00 95.50 181 TYR A C 1
ATOM 1513 O O . TYR A 1 181 ? -6.983 19.437 5.202 1.00 95.50 181 TYR A O 1
ATOM 1521 N N . SER A 1 182 ? -6.993 17.452 6.288 1.00 91.44 182 SER A N 1
ATOM 1522 C CA . SER A 1 182 ? -7.902 17.786 7.376 1.00 91.44 182 SER A CA 1
ATOM 1523 C C . SER A 1 182 ? -7.406 17.100 8.646 1.00 91.44 182 SER A C 1
ATOM 1525 O O . SER A 1 182 ? -6.913 15.975 8.580 1.00 91.44 182 SER A O 1
ATOM 1527 N N . ALA A 1 183 ? -7.522 17.786 9.785 1.00 93.25 183 ALA A N 1
ATOM 1528 C CA . ALA A 1 183 ? -7.297 17.182 11.099 1.00 93.25 183 ALA A CA 1
ATOM 1529 C C . ALA A 1 183 ? -8.493 16.320 11.546 1.00 93.25 183 ALA A C 1
ATOM 1531 O O . ALA A 1 183 ? -8.340 15.471 12.415 1.00 93.25 183 ALA A O 1
ATOM 1532 N N . ASP A 1 184 ? -9.657 16.515 10.922 1.00 95.81 184 ASP A N 1
ATOM 1533 C CA . ASP A 1 184 ? -10.841 15.677 11.089 1.00 95.81 184 ASP A CA 1
ATOM 1534 C C . ASP A 1 184 ? -10.916 14.606 9.997 1.00 95.81 184 ASP A C 1
ATOM 1536 O O . ASP A 1 184 ? -10.406 14.798 8.886 1.00 95.81 184 ASP A O 1
ATOM 1540 N N . VAL A 1 185 ? -11.628 13.514 10.286 1.00 97.19 185 VAL A N 1
ATOM 1541 C CA . VAL A 1 185 ? -11.928 12.455 9.312 1.00 97.19 185 VAL A CA 1
ATOM 1542 C C . VAL A 1 185 ? -12.710 13.035 8.131 1.00 97.19 185 VAL A C 1
ATOM 1544 O O . VAL A 1 185 ? -13.781 13.619 8.295 1.00 97.19 185 VAL A O 1
ATOM 1547 N N . LEU A 1 186 ? -12.184 12.847 6.922 1.00 97.00 186 LEU A N 1
ATOM 1548 C CA . LEU A 1 186 ? -12.785 13.329 5.684 1.00 97.00 186 LEU A CA 1
ATOM 1549 C C . LEU A 1 186 ? -13.591 12.211 5.013 1.00 97.00 186 LEU A C 1
ATOM 1551 O O . LEU A 1 186 ? -13.041 11.184 4.625 1.00 97.00 186 LEU A O 1
ATOM 1555 N N . GLN A 1 187 ? -14.888 12.450 4.822 1.00 96.62 187 GLN A N 1
ATOM 1556 C CA . GLN A 1 187 ? -15.795 11.546 4.113 1.00 96.62 187 GLN A CA 1
ATOM 1557 C C . GLN A 1 187 ? -15.985 11.989 2.655 1.00 96.62 187 GLN A C 1
ATOM 1559 O O . GLN A 1 187 ? -16.419 13.110 2.364 1.00 96.62 187 GLN A O 1
ATOM 1564 N N . LEU A 1 188 ? -15.673 11.095 1.723 1.00 96.56 188 LEU A N 1
ATOM 1565 C CA . LEU A 1 188 ? -15.913 11.229 0.288 1.00 96.56 188 LEU A CA 1
ATOM 1566 C C . LEU A 1 188 ? -16.820 10.070 -0.170 1.00 96.56 188 LEU A C 1
ATOM 1568 O O . LEU A 1 188 ? -16.886 9.046 0.506 1.00 96.56 188 LEU A O 1
ATOM 1572 N N . PRO A 1 189 ? -17.535 10.188 -1.304 1.00 96.12 189 PRO A N 1
ATOM 1573 C CA . PRO A 1 189 ? -18.334 9.077 -1.823 1.00 96.12 189 PRO A CA 1
ATOM 1574 C C . PRO A 1 189 ? -17.484 7.809 -1.995 1.00 96.12 189 PRO A C 1
ATOM 1576 O O . PRO A 1 189 ? -16.561 7.815 -2.807 1.00 96.12 189 PRO A O 1
ATOM 1579 N N . GLY A 1 190 ? -17.776 6.760 -1.219 1.00 95.50 190 GLY A N 1
ATOM 1580 C CA . GLY A 1 190 ? -17.048 5.484 -1.223 1.00 95.50 190 GLY A CA 1
ATOM 1581 C C . GLY A 1 190 ? -15.714 5.472 -0.464 1.00 95.50 190 GLY A C 1
ATOM 1582 O O . GLY A 1 190 ? -15.071 4.428 -0.405 1.00 95.50 190 GLY A O 1
ATOM 1583 N N . VAL A 1 191 ? -15.270 6.594 0.121 1.00 97.56 191 VAL A N 1
ATOM 1584 C CA . VAL A 1 191 ? -13.932 6.705 0.728 1.00 97.56 191 VAL A CA 1
ATOM 1585 C C . VAL A 1 191 ? -13.952 7.447 2.056 1.00 97.56 191 VAL A C 1
ATOM 1587 O O . VAL A 1 191 ? -14.411 8.586 2.130 1.00 97.56 191 VAL A O 1
ATOM 1590 N N . THR A 1 192 ? -13.328 6.854 3.068 1.00 97.88 192 THR A N 1
ATOM 1591 C CA . THR A 1 192 ? -13.023 7.507 4.344 1.00 97.88 192 THR A CA 1
ATOM 1592 C C . THR A 1 192 ? -11.524 7.795 4.441 1.00 97.88 192 THR A C 1
ATOM 1594 O O . THR A 1 192 ? -10.705 6.878 4.404 1.00 97.88 192 THR A O 1
ATOM 1597 N N . LEU A 1 193 ? -11.148 9.067 4.591 1.00 97.88 193 LEU A N 1
ATOM 1598 C CA . LEU A 1 193 ? -9.762 9.500 4.781 1.00 97.88 193 LEU A CA 1
ATOM 1599 C C . LEU A 1 193 ? -9.516 9.923 6.231 1.00 97.88 193 LEU A C 1
ATOM 1601 O O . LEU A 1 193 ? -10.067 10.921 6.697 1.00 97.88 193 LEU A O 1
ATOM 1605 N N . TYR A 1 194 ? -8.653 9.184 6.923 1.00 98.06 194 TYR A N 1
ATOM 1606 C CA . TYR A 1 194 ? -8.271 9.462 8.306 1.00 98.06 194 TYR A CA 1
ATOM 1607 C C . TYR A 1 194 ? -7.071 10.420 8.397 1.00 98.06 194 TYR A C 1
ATOM 1609 O O . TYR A 1 194 ? -6.180 10.375 7.540 1.00 98.06 194 TYR A O 1
ATOM 1617 N N . PRO A 1 195 ? -7.018 11.286 9.426 1.00 97.62 195 PRO A N 1
ATOM 1618 C CA . PRO A 1 195 ? -5.868 12.153 9.681 1.00 97.62 195 PRO A CA 1
ATOM 1619 C C . PRO A 1 195 ? -4.616 11.343 10.058 1.00 97.62 195 PRO A C 1
ATOM 1621 O O . PRO A 1 195 ? -4.696 10.163 10.409 1.00 97.62 195 PRO A O 1
ATOM 1624 N N . CYS A 1 196 ? -3.442 11.982 9.980 1.00 96.81 196 CYS A N 1
ATOM 1625 C CA . CYS A 1 196 ? -2.154 11.320 10.215 1.00 96.81 196 CYS A CA 1
ATOM 1626 C C . CYS A 1 196 ? -2.088 10.596 11.565 1.00 96.81 196 CYS A C 1
ATOM 1628 O O . CYS A 1 196 ? -1.526 9.513 11.636 1.00 96.81 196 CYS A O 1
ATOM 1630 N N . ASP A 1 197 ? -2.674 11.140 12.631 1.00 95.94 197 ASP A N 1
ATOM 1631 C CA . ASP A 1 197 ? -2.549 10.580 13.981 1.00 95.94 197 ASP A CA 1
ATOM 1632 C C . ASP A 1 197 ? -3.219 9.205 14.163 1.00 95.94 197 ASP A C 1
ATOM 1634 O O . ASP A 1 197 ? -2.895 8.512 15.129 1.00 95.94 197 ASP A O 1
ATOM 1638 N N . TYR A 1 198 ? -4.084 8.778 13.234 1.00 97.75 198 TYR A N 1
ATOM 1639 C CA . TYR A 1 198 ? -4.680 7.437 13.230 1.00 97.75 198 TYR A CA 1
ATOM 1640 C C . TYR A 1 198 ? -3.689 6.377 12.743 1.00 97.75 198 TYR A C 1
ATOM 1642 O O . TYR A 1 198 ? -3.468 5.390 13.445 1.00 97.75 198 TYR A O 1
ATOM 1650 N N . PHE A 1 199 ? -3.103 6.560 11.554 1.00 97.88 199 PHE A N 1
ATOM 1651 C CA . PHE A 1 199 ? -2.317 5.507 10.882 1.00 97.88 199 PHE A CA 1
ATOM 1652 C C . PHE A 1 199 ? -0.831 5.844 10.700 1.00 97.88 199 PHE A C 1
ATOM 1654 O O . PHE A 1 199 ? -0.002 4.947 10.574 1.00 97.88 199 PHE A O 1
ATOM 1661 N N . TYR A 1 200 ? -0.482 7.129 10.747 1.00 97.38 200 TYR A N 1
ATOM 1662 C CA . TYR A 1 200 ? 0.874 7.659 10.596 1.00 97.38 200 TYR A CA 1
ATOM 1663 C C . TYR A 1 200 ? 1.240 8.639 11.733 1.00 97.38 200 TYR A C 1
ATOM 1665 O O . TYR A 1 200 ? 1.705 9.750 11.461 1.00 97.38 200 TYR A O 1
ATOM 1673 N N . PRO A 1 201 ? 1.042 8.272 13.020 1.00 96.31 201 PRO A N 1
ATOM 1674 C CA . PRO A 1 201 ? 1.318 9.172 14.146 1.00 96.31 201 PRO A CA 1
ATOM 1675 C C . PRO A 1 201 ? 2.802 9.544 14.259 1.00 96.31 201 PRO A C 1
ATOM 1677 O O . PRO A 1 201 ? 3.147 10.598 14.792 1.00 96.31 201 PRO A O 1
ATOM 1680 N N . TRP A 1 202 ? 3.689 8.696 13.730 1.00 95.88 202 TRP A N 1
ATOM 1681 C CA . TRP A 1 202 ? 5.114 8.963 13.574 1.00 95.88 202 TRP A CA 1
ATOM 1682 C C . TRP A 1 202 ? 5.448 9.230 12.093 1.00 95.88 202 TRP A C 1
ATOM 1684 O O . TRP A 1 202 ? 5.512 8.281 11.309 1.00 95.88 202 TRP A O 1
ATOM 1694 N N . PRO A 1 203 ? 5.689 10.494 11.690 1.00 92.81 203 PRO A N 1
ATOM 1695 C CA . PRO A 1 203 ? 6.001 10.826 10.303 1.00 92.81 203 PRO A CA 1
ATOM 1696 C C . PRO A 1 203 ? 7.363 10.295 9.845 1.00 92.81 203 PRO A C 1
ATOM 1698 O O . PRO A 1 203 ? 8.347 10.314 10.594 1.00 92.81 203 PRO A O 1
ATOM 1701 N N . HIS A 1 204 ? 7.442 9.921 8.570 1.00 92.19 204 HIS A N 1
ATOM 1702 C CA . HIS A 1 204 ? 8.667 9.457 7.925 1.00 92.19 204 HIS A CA 1
ATOM 1703 C C . HIS A 1 204 ? 9.838 10.445 8.097 1.00 92.19 204 HIS A C 1
ATOM 1705 O O . HIS A 1 204 ? 9.667 11.664 8.020 1.00 92.19 204 HIS A O 1
ATOM 1711 N N . ARG A 1 205 ? 11.052 9.915 8.302 1.00 88.38 205 ARG A N 1
ATOM 1712 C CA . ARG A 1 205 ? 12.305 10.673 8.530 1.00 88.38 205 ARG A CA 1
ATOM 1713 C C . ARG A 1 205 ? 12.311 11.601 9.750 1.00 88.38 205 ARG A C 1
ATOM 1715 O O . ARG A 1 205 ? 13.159 12.488 9.839 1.00 88.38 205 ARG A O 1
ATOM 1722 N N . THR A 1 206 ? 11.416 11.393 10.710 1.00 91.19 206 THR A N 1
ATOM 1723 C CA . THR A 1 206 ? 11.496 12.031 12.031 1.00 91.19 206 THR A CA 1
ATOM 1724 C C . THR A 1 206 ? 12.009 11.039 13.073 1.00 91.19 206 THR A C 1
ATOM 1726 O O . THR A 1 206 ? 11.982 9.828 12.859 1.00 91.19 206 THR A O 1
ATOM 1729 N N . LYS A 1 207 ? 12.503 11.523 14.216 1.00 92.06 207 LYS A N 1
ATOM 1730 C CA . LYS A 1 207 ? 12.922 10.638 15.310 1.00 92.06 207 LYS A CA 1
ATOM 1731 C C . LYS A 1 207 ? 11.685 10.071 16.008 1.00 92.06 207 LYS A C 1
ATOM 1733 O O . LYS A 1 207 ? 10.870 10.848 16.498 1.00 92.06 207 LYS A O 1
ATOM 1738 N N . PHE A 1 208 ? 11.590 8.745 16.106 1.00 93.62 208 PHE A N 1
ATOM 1739 C CA . PHE A 1 208 ? 10.524 8.109 16.875 1.00 93.62 208 PHE A CA 1
ATOM 1740 C C . PHE A 1 208 ? 10.563 8.548 18.343 1.00 93.62 208 PHE A C 1
ATOM 1742 O O . PHE A 1 208 ? 11.624 8.584 18.976 1.00 93.62 208 PHE A O 1
ATOM 1749 N N . SER A 1 209 ? 9.384 8.837 18.882 1.00 92.88 209 SER A N 1
ATOM 1750 C CA . SER A 1 209 ? 9.139 9.057 20.301 1.00 92.88 209 SER A CA 1
ATOM 1751 C C . SER A 1 209 ? 7.764 8.486 20.647 1.00 92.88 209 SER A C 1
ATOM 1753 O O . SER A 1 209 ? 6.825 8.714 19.885 1.00 92.88 209 SER A O 1
ATOM 1755 N N . PRO A 1 210 ? 7.580 7.827 21.805 1.00 93.19 210 PRO A N 1
ATOM 1756 C CA . PRO A 1 210 ? 6.251 7.419 22.266 1.00 93.19 210 PRO A CA 1
ATOM 1757 C C . PRO A 1 210 ? 5.245 8.579 22.339 1.00 93.19 210 PRO A C 1
ATOM 1759 O O . PRO A 1 210 ? 4.049 8.367 22.183 1.00 93.19 210 PRO A O 1
ATOM 1762 N N . SER A 1 211 ? 5.722 9.818 22.509 1.00 93.81 211 SER A N 1
ATOM 1763 C CA . SER A 1 211 ? 4.888 11.029 22.491 1.00 93.81 211 SER A CA 1
ATOM 1764 C C . SER A 1 211 ? 4.261 11.350 21.127 1.00 93.81 211 SER A C 1
ATOM 1766 O O . SER A 1 211 ? 3.457 12.271 21.043 1.00 93.81 211 SER A O 1
ATOM 1768 N N . CYS A 1 212 ? 4.664 10.660 20.056 1.00 94.19 212 CYS A N 1
ATOM 1769 C CA . CYS A 1 212 ? 4.028 10.762 18.743 1.00 94.19 212 CYS A CA 1
ATOM 1770 C C . CYS A 1 212 ? 2.634 10.117 18.732 1.00 94.19 212 CYS A C 1
ATOM 1772 O O . CYS A 1 212 ? 1.800 10.492 17.914 1.00 94.19 212 CYS A O 1
ATOM 1774 N N . LEU A 1 213 ? 2.379 9.152 19.622 1.00 96.25 213 LEU A N 1
ATOM 1775 C CA . LEU A 1 213 ? 1.104 8.446 19.694 1.00 96.25 213 LEU A CA 1
ATOM 1776 C C . LEU A 1 213 ? 0.051 9.302 20.396 1.00 96.25 213 LEU A C 1
ATOM 1778 O O . LEU A 1 213 ? 0.324 9.958 21.403 1.00 96.25 213 LEU A O 1
ATOM 1782 N N . THR A 1 214 ? -1.173 9.252 19.885 1.00 95.62 214 THR A N 1
ATOM 1783 C CA . THR A 1 214 ? -2.336 9.918 20.474 1.00 95.62 214 THR A CA 1
ATOM 1784 C C . THR A 1 214 ? -3.386 8.889 20.881 1.00 95.62 214 THR A C 1
ATOM 1786 O O . THR A 1 214 ? -3.305 7.706 20.544 1.00 95.62 214 THR A O 1
ATOM 1789 N N . GLY A 1 215 ? -4.440 9.349 21.560 1.00 96.31 215 GLY A N 1
ATOM 1790 C CA . GLY A 1 215 ? -5.618 8.525 21.835 1.00 96.31 215 GLY A CA 1
ATOM 1791 C C . GLY A 1 215 ? -6.307 7.993 20.574 1.00 96.31 215 GLY A C 1
ATOM 1792 O O . GLY A 1 215 ? -7.078 7.045 20.684 1.00 96.31 215 GLY A O 1
ATOM 1793 N N . ASN A 1 216 ? -5.999 8.524 19.385 1.00 96.75 216 ASN A N 1
ATOM 1794 C CA . ASN A 1 216 ? -6.542 8.069 18.108 1.00 96.75 216 ASN A CA 1
ATOM 1795 C C . ASN A 1 216 ? -5.656 7.051 17.391 1.00 96.75 216 ASN A C 1
ATOM 1797 O O . ASN A 1 216 ? -6.169 6.335 16.545 1.00 96.75 216 ASN A O 1
ATOM 1801 N N . SER A 1 217 ? -4.378 6.909 17.742 1.00 97.88 217 SER A N 1
ATOM 1802 C CA . SER A 1 217 ? -3.453 6.041 17.004 1.00 97.88 217 SER A CA 1
ATOM 1803 C C . SER A 1 217 ? -3.893 4.577 17.017 1.00 97.88 217 SER A C 1
ATOM 1805 O O . SER A 1 217 ? -4.141 4.010 18.081 1.00 97.88 217 SER A O 1
ATOM 1807 N N . TYR A 1 218 ? -4.034 3.993 15.829 1.00 98.38 218 TYR A N 1
ATOM 1808 C CA . TYR A 1 218 ? -4.398 2.591 15.609 1.00 98.38 218 TYR A CA 1
ATOM 1809 C C . TYR A 1 218 ? -3.181 1.722 15.299 1.00 98.38 218 TYR A C 1
ATOM 1811 O O . TYR A 1 218 ? -3.226 0.512 15.515 1.00 98.38 218 TYR A O 1
ATOM 1819 N N . CYS A 1 219 ? -2.099 2.315 14.800 1.00 98.25 219 CYS A N 1
ATOM 1820 C CA . CYS A 1 219 ? -0.886 1.595 14.449 1.00 98.25 219 CYS A CA 1
ATOM 1821 C C . CYS A 1 219 ? 0.356 2.493 14.474 1.00 98.25 219 CYS A C 1
ATOM 1823 O O . CYS A 1 219 ? 0.269 3.719 14.552 1.00 98.25 219 CYS A O 1
ATOM 1825 N N . ILE A 1 220 ? 1.517 1.853 14.363 1.00 98.06 220 ILE A N 1
ATOM 1826 C CA . ILE A 1 220 ? 2.824 2.475 14.177 1.00 98.06 220 ILE A CA 1
ATOM 1827 C C . ILE A 1 220 ? 3.418 1.910 12.892 1.00 98.06 220 ILE A C 1
ATOM 1829 O O . ILE A 1 220 ? 3.587 0.697 12.776 1.00 98.06 220 ILE A O 1
ATOM 1833 N N . HIS A 1 221 ? 3.757 2.784 11.943 1.00 97.31 221 HIS A N 1
ATOM 1834 C CA . HIS A 1 221 ? 4.557 2.424 10.774 1.00 97.31 221 HIS A CA 1
ATOM 1835 C C . HIS A 1 221 ? 6.038 2.626 11.106 1.00 97.31 221 HIS A C 1
ATOM 1837 O O . HIS A 1 221 ? 6.462 3.739 11.405 1.00 97.31 221 HIS A O 1
ATOM 1843 N N . TRP A 1 222 ? 6.819 1.545 11.096 1.00 96.19 222 TRP A N 1
ATOM 1844 C CA . TRP A 1 222 ? 8.220 1.532 11.527 1.00 96.19 222 TRP A CA 1
ATOM 1845 C C . TRP A 1 222 ? 9.219 1.989 10.457 1.00 96.19 222 TRP A C 1
ATOM 1847 O O . TRP A 1 222 ? 10.413 2.062 10.745 1.00 96.19 222 TRP A O 1
ATOM 1857 N N . TRP A 1 223 ? 8.741 2.320 9.252 1.00 93.06 223 TRP A N 1
ATOM 1858 C CA . TRP A 1 223 ? 9.536 2.857 8.144 1.00 93.06 223 TRP A CA 1
ATOM 1859 C C . TRP A 1 223 ? 10.759 1.992 7.799 1.00 93.06 223 TRP A C 1
ATOM 1861 O O . TRP A 1 223 ? 11.898 2.449 7.843 1.00 93.06 223 TRP A O 1
ATOM 1871 N N . GLY A 1 224 ? 10.540 0.735 7.409 1.00 88.12 224 GLY A N 1
ATOM 1872 C CA . GLY A 1 224 ? 11.608 -0.188 7.013 1.00 88.12 224 GLY A CA 1
ATOM 1873 C C . GLY A 1 224 ? 12.393 0.239 5.761 1.00 88.12 224 GLY A C 1
ATOM 1874 O O . GLY A 1 224 ? 13.429 -0.354 5.469 1.00 88.12 224 GLY A O 1
ATOM 1875 N N . GLU A 1 225 ? 11.913 1.248 5.020 1.00 85.31 225 GLU A N 1
ATOM 1876 C CA . GLU A 1 225 ? 12.578 1.911 3.881 1.00 85.31 225 GLU A CA 1
ATOM 1877 C C . GLU A 1 225 ? 13.113 0.952 2.789 1.00 85.31 225 GLU A C 1
ATOM 1879 O O . GLU A 1 225 ? 14.032 1.288 2.040 1.00 85.31 225 GLU A O 1
ATOM 1884 N N . SER A 1 226 ? 12.502 -0.228 2.613 1.00 81.56 226 SER A N 1
ATOM 1885 C CA . SER A 1 226 ? 12.941 -1.245 1.633 1.00 81.56 226 SER A CA 1
ATOM 1886 C C . SER A 1 226 ? 12.852 -0.789 0.165 1.00 81.56 226 SER A C 1
ATOM 1888 O O . SER A 1 226 ? 13.410 -1.429 -0.730 1.00 81.56 226 SER A O 1
ATOM 1890 N N . TRP A 1 227 ? 12.175 0.334 -0.091 1.00 81.19 227 TRP A N 1
ATOM 1891 C CA . TRP A 1 227 ? 12.047 0.976 -1.400 1.00 81.19 227 TRP A CA 1
ATOM 1892 C C . TRP A 1 227 ? 13.212 1.915 -1.754 1.00 81.19 227 TRP A C 1
ATOM 1894 O O . TRP A 1 227 ? 13.316 2.341 -2.908 1.00 81.19 227 TRP A O 1
ATOM 1904 N N . VAL A 1 228 ? 14.086 2.261 -0.801 1.00 78.94 228 VAL A N 1
ATOM 1905 C CA . VAL A 1 228 ? 15.185 3.211 -1.017 1.00 78.94 228 VAL A CA 1
ATOM 1906 C C . VAL A 1 228 ? 16.391 2.491 -1.616 1.00 78.94 228 VAL A C 1
ATOM 1908 O O . VAL A 1 228 ? 17.221 1.915 -0.919 1.00 78.94 228 VAL A O 1
ATOM 1911 N N . ASN A 1 229 ? 16.519 2.556 -2.941 1.00 78.38 229 ASN A N 1
ATOM 1912 C CA . ASN A 1 229 ? 17.718 2.109 -3.643 1.00 78.38 229 ASN A CA 1
ATOM 1913 C C . ASN A 1 229 ? 18.050 3.078 -4.793 1.00 78.38 229 ASN A C 1
ATOM 1915 O O . ASN A 1 229 ? 17.338 3.092 -5.800 1.00 78.38 229 ASN A O 1
ATOM 1919 N N . PRO A 1 230 ? 19.154 3.847 -4.701 1.00 71.69 230 PRO A N 1
ATOM 1920 C CA . PRO A 1 230 ? 19.544 4.812 -5.732 1.00 71.69 230 PRO A CA 1
ATOM 1921 C C . PRO A 1 230 ? 19.729 4.215 -7.134 1.00 71.69 230 PRO A C 1
ATOM 1923 O O . PRO A 1 230 ? 19.649 4.935 -8.126 1.00 71.69 230 PRO A O 1
ATOM 1926 N N . GLN A 1 231 ? 19.978 2.906 -7.243 1.00 68.88 231 GLN A N 1
ATOM 1927 C CA . GLN A 1 231 ? 20.105 2.229 -8.536 1.00 68.88 231 GLN A CA 1
ATOM 1928 C C . GLN A 1 231 ? 18.753 2.095 -9.252 1.00 68.88 231 GLN A C 1
ATOM 1930 O O . GLN A 1 231 ? 18.711 2.021 -10.479 1.00 68.88 231 GLN A O 1
ATOM 1935 N N . PHE A 1 232 ? 17.647 2.079 -8.504 1.00 81.94 232 PHE A N 1
ATOM 1936 C CA . PHE A 1 232 ? 16.297 1.956 -9.054 1.00 81.94 232 PHE A CA 1
ATOM 1937 C C . PHE A 1 232 ? 15.762 3.288 -9.581 1.00 81.94 232 PHE A C 1
ATOM 1939 O O . PHE A 1 232 ? 15.049 3.305 -10.587 1.00 81.94 232 PHE A O 1
ATOM 1946 N N . ASP A 1 233 ? 16.167 4.399 -8.958 1.00 77.62 233 ASP A N 1
ATOM 1947 C CA . ASP A 1 233 ? 15.729 5.757 -9.297 1.00 77.62 233 ASP A CA 1
ATOM 1948 C C . ASP A 1 233 ? 15.914 6.087 -10.777 1.00 77.62 233 ASP A C 1
ATOM 1950 O O . ASP A 1 233 ? 15.046 6.716 -11.381 1.00 77.62 233 ASP A O 1
ATOM 1954 N N . TYR A 1 234 ? 17.016 5.636 -11.382 1.00 74.75 234 TYR A N 1
ATOM 1955 C CA . TYR A 1 234 ? 17.279 5.886 -12.794 1.00 74.75 234 TYR A CA 1
ATOM 1956 C C . TYR A 1 234 ? 16.179 5.311 -13.695 1.00 74.75 234 TYR A C 1
ATOM 1958 O O . TYR A 1 234 ? 15.649 6.012 -14.552 1.00 74.75 234 TYR A O 1
ATOM 1966 N N . PHE A 1 235 ? 15.794 4.054 -13.481 1.00 83.00 235 PHE A N 1
ATOM 1967 C CA . PHE A 1 235 ? 14.716 3.429 -14.243 1.00 83.00 235 PHE A CA 1
ATOM 1968 C C . PHE A 1 235 ? 13.368 4.101 -13.944 1.00 83.00 235 PHE A C 1
ATOM 1970 O O . PHE A 1 235 ? 12.676 4.541 -14.859 1.00 83.00 235 PHE A O 1
ATOM 1977 N N . LEU A 1 236 ? 13.020 4.231 -12.663 1.00 88.06 236 LEU A N 1
ATOM 1978 C CA . LEU A 1 236 ? 11.699 4.688 -12.221 1.00 88.06 236 LEU A CA 1
ATOM 1979 C C . LEU A 1 236 ? 11.384 6.122 -12.663 1.00 88.06 236 LEU A C 1
ATOM 1981 O O . LEU A 1 236 ? 10.272 6.405 -13.114 1.00 88.06 236 LEU A O 1
ATOM 1985 N N . ARG A 1 237 ? 12.376 7.016 -12.583 1.00 85.19 237 ARG A N 1
ATOM 1986 C CA . ARG A 1 237 ? 12.222 8.430 -12.951 1.00 85.19 237 ARG A CA 1
ATOM 1987 C C . ARG A 1 237 ? 12.172 8.652 -14.455 1.00 85.19 237 ARG A C 1
ATOM 1989 O O . ARG A 1 237 ? 11.585 9.638 -14.875 1.00 85.19 237 ARG A O 1
ATOM 1996 N N . ASN A 1 238 ? 12.756 7.768 -15.261 1.00 81.38 238 ASN A N 1
ATOM 1997 C CA . ASN A 1 238 ? 12.868 7.974 -16.708 1.00 81.38 238 ASN A CA 1
ATOM 1998 C C . ASN A 1 238 ? 11.924 7.089 -17.535 1.00 81.38 238 ASN A C 1
ATOM 2000 O O . ASN A 1 238 ? 11.805 7.296 -18.739 1.00 81.38 238 ASN A O 1
ATOM 2004 N N . LYS A 1 239 ? 11.201 6.149 -16.911 1.00 85.19 239 LYS A N 1
ATOM 2005 C CA . LYS A 1 239 ? 10.323 5.191 -17.607 1.00 85.19 239 LYS A CA 1
ATOM 2006 C C . LYS A 1 239 ? 9.242 5.814 -18.509 1.00 85.19 239 LYS A C 1
ATOM 2008 O O . LYS A 1 239 ? 8.710 5.146 -19.386 1.00 85.19 239 LYS A O 1
ATOM 2013 N N . HIS A 1 240 ? 8.887 7.070 -18.274 1.00 84.19 240 HIS A N 1
ATOM 2014 C CA . HIS A 1 240 ? 7.836 7.761 -19.014 1.00 84.19 240 HIS A CA 1
ATOM 2015 C C . HIS A 1 240 ? 8.337 8.496 -20.264 1.00 84.19 240 HIS A C 1
ATOM 2017 O O . HIS A 1 240 ? 7.543 9.024 -21.038 1.00 84.19 240 HIS A O 1
ATOM 2023 N N . ILE A 1 241 ? 9.656 8.561 -20.459 1.00 79.25 241 ILE A N 1
ATOM 2024 C CA . ILE A 1 241 ? 10.264 9.316 -21.550 1.00 79.25 241 ILE A CA 1
ATOM 2025 C C . ILE A 1 241 ? 10.165 8.491 -22.848 1.00 79.25 241 ILE A C 1
ATOM 2027 O O . ILE A 1 241 ? 10.684 7.372 -22.897 1.00 79.25 241 ILE A O 1
ATOM 2031 N N . PRO A 1 242 ? 9.541 9.008 -23.926 1.00 71.56 242 PRO A N 1
ATOM 2032 C CA . PRO A 1 242 ? 9.432 8.280 -25.188 1.00 71.56 242 PRO A CA 1
ATOM 2033 C C . PRO A 1 242 ? 10.799 7.874 -25.753 1.00 71.56 242 PRO A C 1
ATOM 2035 O O . PRO A 1 242 ? 11.733 8.674 -25.790 1.00 71.56 242 PRO A O 1
ATOM 2038 N N . GLY A 1 243 ? 10.921 6.625 -26.211 1.00 60.31 243 GLY A N 1
ATOM 2039 C CA . GLY A 1 243 ? 12.173 6.088 -26.759 1.00 60.31 243 GLY A CA 1
ATOM 2040 C C . GLY A 1 243 ? 13.239 5.751 -25.710 1.00 60.31 243 GLY A C 1
ATOM 2041 O O . GLY A 1 243 ? 14.346 5.353 -26.077 1.00 60.31 243 GLY A O 1
ATOM 2042 N N . PHE A 1 244 ? 12.923 5.882 -24.418 1.00 59.41 244 PHE A N 1
ATOM 2043 C CA . PHE A 1 244 ? 13.805 5.451 -23.345 1.00 59.41 244 PHE A CA 1
ATOM 2044 C C . PHE A 1 244 ? 13.942 3.926 -23.343 1.00 59.41 244 PHE A C 1
ATOM 2046 O O . PHE A 1 244 ? 12.957 3.196 -23.248 1.00 59.41 244 PHE A O 1
ATOM 2053 N N . ASP A 1 245 ? 15.174 3.430 -23.458 1.00 53.88 245 ASP A N 1
ATOM 2054 C CA . ASP A 1 245 ? 15.427 1.997 -23.373 1.00 53.88 245 ASP A CA 1
ATOM 2055 C C . ASP A 1 245 ? 15.389 1.551 -21.913 1.00 53.88 245 ASP A C 1
ATOM 2057 O O . ASP A 1 245 ? 16.306 1.801 -21.130 1.00 53.88 245 ASP A O 1
ATOM 2061 N N . TYR A 1 246 ? 14.310 0.855 -21.578 1.00 56.66 246 TYR A N 1
ATOM 2062 C CA . TYR A 1 246 ? 14.056 0.279 -20.270 1.00 56.66 246 TYR A CA 1
ATOM 2063 C C . TYR A 1 246 ? 15.089 -0.761 -19.848 1.00 56.66 246 TYR A C 1
ATOM 2065 O O . TYR A 1 246 ? 15.149 -1.076 -18.662 1.00 56.66 246 TYR A O 1
ATOM 2073 N N . GLY A 1 247 ? 15.876 -1.325 -20.766 1.00 47.28 247 GLY A N 1
ATOM 2074 C CA . GLY A 1 247 ? 16.834 -2.378 -20.472 1.00 47.28 247 GLY A CA 1
ATOM 2075 C C . GLY A 1 247 ? 17.908 -1.932 -19.483 1.00 47.28 247 GLY A C 1
ATOM 2076 O O . GLY A 1 247 ? 18.893 -1.314 -19.874 1.00 47.28 247 GLY A O 1
ATOM 2077 N N . ALA A 1 248 ? 17.783 -2.348 -18.217 1.00 38.72 248 ALA A N 1
ATOM 2078 C CA . ALA A 1 248 ? 18.965 -2.620 -17.414 1.00 38.72 248 ALA A CA 1
ATOM 2079 C C . ALA A 1 248 ? 19.646 -3.800 -18.108 1.00 38.72 248 ALA A C 1
ATOM 2081 O O . ALA A 1 248 ? 19.034 -4.865 -18.244 1.00 38.72 248 ALA A O 1
ATOM 2082 N N . PRO A 1 249 ? 20.847 -3.626 -18.656 1.00 37.09 249 PRO A N 1
ATOM 2083 C CA . PRO A 1 249 ? 21.360 -4.622 -19.557 1.00 37.09 249 PRO A CA 1
ATOM 2084 C C . PRO A 1 249 ? 21.964 -5.734 -18.696 1.00 37.09 249 PRO A C 1
ATOM 2086 O O . PRO A 1 249 ? 23.096 -5.643 -18.226 1.00 37.09 249 PRO A O 1
ATOM 2089 N N . THR A 1 250 ? 21.177 -6.785 -18.456 1.00 34.41 250 THR A N 1
ATOM 2090 C CA . THR A 1 250 ? 21.647 -8.035 -17.857 1.00 34.41 250 THR A CA 1
ATOM 2091 C C . THR A 1 250 ? 22.898 -8.489 -18.610 1.00 34.41 250 THR A C 1
ATOM 2093 O O . THR A 1 250 ? 22.898 -8.633 -19.838 1.00 34.41 250 THR A O 1
ATOM 2096 N N . GLY A 1 251 ? 24.003 -8.612 -17.869 1.00 34.88 251 GLY A N 1
ATOM 2097 C CA . GLY A 1 251 ? 25.323 -8.929 -18.417 1.00 34.88 251 GLY A CA 1
ATOM 2098 C C . GLY A 1 251 ? 26.155 -7.736 -18.899 1.00 34.88 251 GLY A C 1
ATOM 2099 O O . GLY A 1 251 ? 27.105 -7.947 -19.646 1.00 34.88 251 GLY A O 1
ATOM 2100 N N . THR A 1 252 ? 25.840 -6.500 -18.507 1.00 36.41 252 THR A N 1
ATOM 2101 C CA . THR A 1 252 ? 26.698 -5.354 -18.849 1.00 36.41 252 THR A CA 1
ATOM 2102 C C . THR A 1 252 ? 27.590 -4.984 -17.695 1.00 36.41 252 THR A C 1
ATOM 2104 O O . THR A 1 252 ? 27.124 -4.622 -16.617 1.00 36.41 252 THR A O 1
ATOM 2107 N N . GLN A 1 253 ? 28.888 -5.046 -17.951 1.00 35.84 253 GLN A N 1
ATOM 2108 C CA . GLN A 1 253 ? 29.861 -4.398 -17.099 1.00 35.84 253 GLN A CA 1
ATOM 2109 C C . GLN A 1 253 ? 29.644 -2.884 -17.161 1.00 35.84 253 GLN A C 1
ATOM 2111 O O . GLN A 1 253 ? 29.576 -2.294 -18.242 1.00 35.84 253 GLN A O 1
ATOM 2116 N N . LEU A 1 254 ? 29.550 -2.259 -15.987 1.00 40.78 254 LEU A N 1
ATOM 2117 C CA . LEU A 1 254 ? 29.860 -0.844 -15.821 1.00 40.78 254 LEU A CA 1
ATOM 2118 C C . LEU A 1 254 ? 31.306 -0.662 -16.266 1.00 40.78 254 LEU A C 1
ATOM 2120 O O . LEU A 1 254 ? 32.229 -1.023 -15.541 1.00 40.78 254 LEU A O 1
ATOM 2124 N N . THR A 1 255 ? 31.503 -0.187 -17.490 1.00 43.12 255 THR A N 1
ATOM 2125 C CA . THR A 1 255 ? 32.849 -0.109 -18.047 1.00 43.12 255 THR A CA 1
ATOM 2126 C C . THR A 1 255 ? 33.585 1.126 -17.543 1.00 43.12 255 THR A C 1
ATOM 2128 O O . THR A 1 255 ? 34.771 1.014 -17.251 1.00 43.12 255 THR A O 1
ATOM 2131 N N . THR A 1 256 ? 32.934 2.291 -17.387 1.00 44.41 256 THR A N 1
ATOM 2132 C CA . THR A 1 256 ? 33.598 3.529 -16.917 1.00 44.41 256 THR A CA 1
ATOM 2133 C C . THR A 1 256 ? 32.581 4.625 -16.535 1.00 44.41 256 THR A C 1
ATOM 2135 O O . THR A 1 256 ? 31.585 4.814 -17.233 1.00 44.41 256 THR A O 1
ATOM 2138 N N . GLU A 1 257 ? 32.835 5.374 -15.452 1.00 45.38 257 GLU A N 1
ATOM 2139 C CA . GLU A 1 257 ? 32.120 6.620 -15.105 1.00 45.38 257 GLU A CA 1
ATOM 2140 C C . GLU A 1 257 ? 32.792 7.804 -15.821 1.00 45.38 257 GLU A C 1
ATOM 2142 O O . GLU A 1 257 ? 33.977 8.063 -15.607 1.00 45.38 257 GLU A O 1
ATOM 2147 N N . TYR A 1 258 ? 32.049 8.543 -16.650 1.00 51.69 258 TYR A N 1
ATOM 2148 C CA . TYR A 1 258 ? 32.562 9.752 -17.308 1.00 51.69 258 TYR A CA 1
ATOM 2149 C C . TYR A 1 258 ? 31.952 11.010 -16.688 1.00 51.69 258 TYR A C 1
ATOM 2151 O O . TYR A 1 258 ? 30.802 11.011 -16.243 1.00 51.69 258 TYR A O 1
ATOM 2159 N N . ARG A 1 259 ? 32.717 12.107 -16.684 1.00 46.72 259 ARG A N 1
ATOM 2160 C CA . ARG A 1 259 ? 32.234 13.435 -16.288 1.00 46.72 259 ARG A CA 1
ATOM 2161 C C . ARG A 1 259 ? 32.296 14.391 -17.473 1.00 46.72 259 ARG A C 1
ATOM 2163 O O . ARG A 1 259 ? 33.371 14.602 -18.026 1.00 46.72 259 ARG A O 1
ATOM 2170 N N . LEU A 1 260 ? 31.163 14.995 -17.825 1.00 46.38 260 LEU A N 1
ATOM 2171 C CA . LEU A 1 260 ? 31.062 16.031 -18.855 1.00 46.38 260 LEU A CA 1
ATOM 2172 C C . LEU A 1 260 ? 30.529 17.318 -18.213 1.00 46.38 260 LEU A C 1
ATOM 2174 O O . LEU A 1 260 ? 29.366 17.368 -17.826 1.00 46.38 260 LEU A O 1
ATOM 2178 N N . GLY A 1 261 ? 31.373 18.341 -18.036 1.00 46.59 261 GLY A N 1
ATOM 2179 C CA . GLY A 1 261 ? 30.963 19.613 -17.419 1.00 46.59 261 GLY A CA 1
ATOM 2180 C C . GLY A 1 261 ? 30.384 19.468 -16.002 1.00 46.59 261 GLY A C 1
ATOM 2181 O O . GLY A 1 261 ? 29.439 20.164 -15.645 1.00 46.59 261 GLY A O 1
ATOM 2182 N N . GLY A 1 262 ? 30.889 18.510 -15.214 1.00 46.22 262 GLY A N 1
ATOM 2183 C CA . GLY A 1 262 ? 30.372 18.176 -13.878 1.00 46.22 262 GLY A CA 1
ATOM 2184 C C . GLY A 1 262 ? 29.198 17.187 -13.856 1.00 46.22 262 GLY A C 1
ATOM 2185 O O . GLY A 1 262 ? 28.858 16.682 -12.787 1.00 46.22 262 GLY A O 1
ATOM 2186 N N . LEU A 1 263 ? 28.621 16.846 -15.012 1.00 46.53 263 LEU A N 1
ATOM 2187 C CA . LEU A 1 263 ? 27.531 15.876 -15.129 1.00 46.53 263 LEU A CA 1
ATOM 2188 C C . LEU A 1 263 ? 28.090 14.455 -15.200 1.00 46.53 263 LEU A C 1
ATOM 2190 O O . LEU A 1 263 ? 29.017 14.183 -15.966 1.00 46.53 263 LEU A O 1
ATOM 2194 N N . LYS A 1 264 ? 27.520 13.548 -14.401 1.00 48.50 264 LYS A N 1
ATOM 2195 C CA . LYS A 1 264 ? 27.877 12.127 -14.421 1.00 48.50 264 LYS A CA 1
ATOM 2196 C C . LYS A 1 264 ? 27.164 11.420 -15.572 1.00 48.50 264 LYS A C 1
ATOM 2198 O O . LYS A 1 264 ? 25.936 11.469 -15.670 1.00 48.50 264 LYS A O 1
ATOM 2203 N N . LEU A 1 265 ? 27.949 10.747 -16.404 1.00 49.44 265 LEU A N 1
ATOM 2204 C CA . LEU A 1 265 ? 27.487 9.908 -17.501 1.00 49.44 265 LEU A CA 1
ATOM 2205 C C . LEU A 1 265 ? 27.711 8.438 -17.150 1.00 49.44 265 LEU A C 1
ATOM 2207 O O . LEU A 1 265 ? 28.813 8.035 -16.771 1.00 49.44 265 LEU A O 1
ATOM 2211 N N . LEU A 1 266 ? 26.661 7.643 -17.320 1.00 51.12 266 LEU A N 1
ATOM 2212 C CA . LEU A 1 266 ? 26.708 6.188 -17.251 1.00 51.12 266 LEU A CA 1
ATOM 2213 C C . LEU A 1 266 ? 26.902 5.643 -18.659 1.00 51.12 266 LEU A C 1
ATOM 2215 O O . LEU A 1 266 ? 26.069 5.881 -19.531 1.00 51.12 266 LEU A O 1
ATOM 2219 N N . VAL A 1 267 ? 27.986 4.903 -18.875 1.00 49.81 267 VAL A N 1
ATOM 2220 C CA . VAL A 1 267 ? 28.275 4.270 -20.161 1.00 49.81 267 VAL A CA 1
ATOM 2221 C C . VAL A 1 267 ? 28.223 2.759 -20.000 1.00 49.81 267 VAL A C 1
ATOM 2223 O O . VAL A 1 267 ? 28.872 2.188 -19.127 1.00 49.81 267 VAL A O 1
ATOM 2226 N N . THR A 1 268 ? 27.431 2.113 -20.847 1.00 45.59 268 THR A N 1
ATOM 2227 C CA . THR A 1 268 ? 27.270 0.657 -20.880 1.00 45.59 268 THR A CA 1
ATOM 2228 C C . THR A 1 268 ? 27.779 0.131 -22.218 1.00 45.59 268 THR A C 1
ATOM 2230 O O . THR A 1 268 ? 27.510 0.744 -23.249 1.00 45.59 268 THR A O 1
ATOM 2233 N N . LYS A 1 269 ? 28.523 -0.982 -22.226 1.00 44.59 269 LYS A N 1
ATOM 2234 C CA . LYS A 1 269 ? 29.031 -1.622 -23.452 1.00 44.59 269 LYS A CA 1
ATOM 2235 C C . LYS A 1 269 ? 28.521 -3.057 -23.548 1.00 44.59 269 LYS A C 1
ATOM 2237 O O . LYS A 1 269 ? 28.775 -3.872 -22.665 1.00 44.59 269 LYS A O 1
ATOM 2242 N N . LYS A 1 270 ? 27.809 -3.377 -24.632 1.00 42.78 270 LYS A N 1
ATOM 2243 C CA . LYS A 1 270 ? 27.358 -4.734 -24.970 1.00 42.78 270 LYS A CA 1
ATOM 2244 C C . LYS A 1 270 ? 27.741 -5.045 -26.417 1.00 42.78 270 LYS A C 1
ATOM 2246 O O . LYS A 1 270 ? 27.101 -4.567 -27.353 1.00 42.78 270 LYS A O 1
ATOM 2251 N N . LYS A 1 271 ? 28.767 -5.886 -26.601 1.00 53.41 271 LYS A N 1
ATOM 2252 C CA . LYS A 1 271 ? 29.405 -6.156 -27.908 1.00 53.41 271 LYS A CA 1
ATOM 2253 C C . LYS A 1 271 ? 29.931 -4.845 -28.533 1.00 53.41 271 LYS A C 1
ATOM 2255 O O . LYS A 1 271 ? 30.555 -4.067 -27.822 1.00 53.41 271 LYS A O 1
ATOM 2260 N N . GLU A 1 272 ? 29.663 -4.582 -29.813 1.00 41.12 272 GLU A N 1
ATOM 2261 C CA . GLU A 1 272 ? 30.036 -3.334 -30.515 1.00 41.12 272 GLU A CA 1
ATOM 2262 C C . GLU A 1 272 ? 29.090 -2.152 -30.232 1.00 41.12 272 GLU A C 1
ATOM 2264 O O . GLU A 1 272 ? 29.216 -1.082 -30.822 1.00 41.12 272 GLU A O 1
ATOM 2269 N N . ARG A 1 273 ? 28.092 -2.333 -29.358 1.00 39.34 273 ARG A N 1
ATOM 2270 C CA . ARG A 1 273 ? 27.139 -1.278 -29.009 1.00 39.34 273 ARG A CA 1
ATOM 2271 C C . ARG A 1 273 ? 27.475 -0.728 -27.633 1.00 39.34 273 ARG A C 1
ATOM 2273 O O . ARG A 1 273 ? 27.293 -1.405 -26.621 1.00 39.34 273 ARG A O 1
ATOM 2280 N N . VAL A 1 274 ? 27.941 0.510 -27.605 1.00 44.81 274 VAL A N 1
ATOM 2281 C CA . VAL A 1 274 ? 27.964 1.336 -26.394 1.00 44.81 274 VAL A CA 1
ATOM 2282 C C . VAL A 1 274 ? 26.563 1.959 -26.196 1.00 44.81 274 VAL A C 1
ATOM 2284 O O . VAL A 1 274 ? 25.745 1.887 -27.114 1.00 44.81 274 VAL A O 1
ATOM 2287 N N . LYS A 1 275 ? 26.231 2.484 -25.010 1.00 46.66 275 LYS A N 1
ATOM 2288 C CA . LYS A 1 275 ? 25.104 3.401 -24.735 1.00 46.66 275 LYS A CA 1
ATOM 2289 C C . LYS A 1 275 ? 25.483 4.348 -23.603 1.00 46.66 275 LYS A C 1
ATOM 2291 O O . LYS A 1 275 ? 26.135 3.908 -22.657 1.00 46.66 275 LYS A O 1
ATOM 2296 N N . CYS A 1 276 ? 25.058 5.609 -23.682 1.00 46.59 276 CYS A N 1
ATOM 2297 C CA . CYS A 1 276 ? 25.344 6.645 -22.685 1.00 46.59 276 CYS A CA 1
ATOM 2298 C C . CYS A 1 276 ? 24.055 7.185 -22.059 1.00 46.59 276 CYS A C 1
ATOM 2300 O O . CYS A 1 276 ? 23.082 7.436 -22.766 1.00 46.59 276 CYS A O 1
ATOM 2302 N N . TYR A 1 277 ? 24.078 7.424 -20.753 1.00 50.75 277 TYR A N 1
ATOM 2303 C CA . TYR A 1 277 ? 22.926 7.852 -19.969 1.00 50.75 277 TYR A CA 1
ATOM 2304 C C . TYR A 1 277 ? 23.306 8.998 -19.024 1.00 50.75 277 TYR A C 1
ATOM 2306 O O . TYR A 1 277 ? 24.370 8.965 -18.404 1.00 50.75 277 TYR A O 1
ATOM 2314 N N . TYR A 1 278 ? 22.433 9.999 -18.880 1.00 51.81 278 TYR A N 1
ATOM 2315 C CA . TYR A 1 278 ? 22.601 11.076 -17.897 1.00 51.81 278 TYR A CA 1
ATOM 2316 C C . TYR A 1 278 ? 22.061 10.668 -16.531 1.00 51.81 278 TYR A C 1
ATOM 2318 O O . TYR A 1 278 ? 20.939 10.184 -16.433 1.00 51.81 278 TYR A O 1
ATOM 2326 N N . LEU A 1 279 ? 22.818 10.933 -15.466 1.00 44.22 279 LEU A N 1
ATOM 2327 C CA . LEU A 1 279 ? 22.341 10.726 -14.092 1.00 44.22 279 LEU A CA 1
ATOM 2328 C C . LEU A 1 279 ? 21.413 11.846 -13.587 1.00 44.22 279 LEU A C 1
ATOM 2330 O O . LEU A 1 279 ? 20.717 11.637 -12.600 1.00 44.22 279 LEU A O 1
ATOM 2334 N N . PHE A 1 280 ? 21.363 13.003 -14.258 1.00 37.50 280 PHE A N 1
ATOM 2335 C CA . PHE A 1 280 ? 20.487 14.125 -13.901 1.00 37.50 280 PHE A CA 1
ATOM 2336 C C . PHE A 1 280 ? 20.049 14.910 -15.149 1.00 37.50 280 PHE A C 1
ATOM 2338 O O . PHE A 1 280 ? 20.890 15.519 -15.809 1.00 37.50 280 PHE A O 1
ATOM 2345 N N . GLY A 1 281 ? 18.742 14.933 -15.445 1.00 39.72 281 GLY A N 1
ATOM 2346 C CA . GLY A 1 281 ? 18.130 15.843 -16.427 1.00 39.72 281 GLY A CA 1
ATOM 2347 C C . GLY A 1 281 ? 17.263 15.168 -17.500 1.00 39.72 281 GLY A C 1
ATOM 2348 O O . GLY A 1 281 ? 17.649 14.164 -18.085 1.00 39.72 281 GLY A O 1
ATOM 2349 N N . PHE A 1 282 ? 16.102 15.772 -17.769 1.00 38.44 282 PHE A N 1
ATOM 2350 C CA . PHE A 1 282 ? 14.980 15.320 -18.613 1.00 38.44 282 PHE A CA 1
ATOM 2351 C C . PHE A 1 282 ? 15.244 15.211 -20.136 1.00 38.44 282 PHE A C 1
ATOM 2353 O O . PHE A 1 282 ? 14.296 15.191 -20.916 1.00 38.44 282 PHE A O 1
ATOM 2360 N N . LEU A 1 283 ? 16.494 15.162 -20.604 1.00 37.09 283 LEU A N 1
ATOM 2361 C CA . LEU A 1 283 ? 16.793 15.195 -22.044 1.00 37.09 283 LEU A CA 1
ATOM 2362 C C . LEU A 1 283 ? 17.643 13.993 -22.484 1.00 37.09 283 LEU A C 1
ATOM 2364 O O . LEU A 1 283 ? 18.844 13.962 -22.203 1.00 37.09 283 LEU A O 1
ATOM 2368 N N . PRO A 1 284 ? 17.075 13.026 -23.229 1.00 38.47 284 PRO A N 1
ATOM 2369 C CA . PRO A 1 284 ? 17.850 11.994 -23.896 1.00 38.47 284 PRO A CA 1
ATOM 2370 C C . PRO A 1 284 ? 18.243 12.506 -25.286 1.00 38.47 284 PRO A C 1
ATOM 2372 O O . PRO A 1 284 ? 17.458 12.422 -26.223 1.00 38.47 284 PRO A O 1
ATOM 2375 N N . LEU A 1 285 ? 19.435 13.072 -25.460 1.00 41.62 285 LEU A N 1
ATOM 2376 C CA . LEU A 1 285 ? 19.833 13.586 -26.780 1.00 41.62 285 LEU A CA 1
ATOM 2377 C C . LEU A 1 285 ? 21.258 13.209 -27.151 1.00 41.62 285 LEU A C 1
ATOM 2379 O O . LEU A 1 285 ? 22.069 14.091 -27.398 1.00 41.62 285 LEU A O 1
ATOM 2383 N N . PHE A 1 286 ? 21.565 11.907 -27.207 1.00 42.88 286 PHE A N 1
ATOM 2384 C CA . PHE A 1 286 ? 22.855 11.447 -27.727 1.00 42.88 286 PHE A CA 1
ATOM 2385 C C . PHE A 1 286 ? 22.747 10.102 -28.456 1.00 42.88 286 PHE A C 1
ATOM 2387 O O . PHE A 1 286 ? 22.402 9.084 -27.862 1.00 42.88 286 PHE A O 1
ATOM 2394 N N . TRP A 1 287 ? 23.112 10.098 -29.739 1.00 37.28 287 TRP A N 1
ATOM 2395 C CA . TRP A 1 287 ? 23.632 8.915 -30.432 1.00 37.28 287 TRP A CA 1
ATOM 2396 C C . TRP A 1 287 ? 25.162 8.945 -30.345 1.00 37.28 287 TRP A C 1
ATOM 2398 O O . TRP A 1 287 ? 25.753 10.026 -30.310 1.00 37.28 287 TRP A O 1
ATOM 2408 N N . HIS A 1 288 ? 25.815 7.784 -30.326 1.00 47.12 288 HIS A N 1
ATOM 2409 C CA . HIS A 1 288 ? 27.274 7.706 -30.438 1.00 47.12 288 HIS A CA 1
ATOM 2410 C C . HIS A 1 288 ? 27.691 6.701 -31.512 1.00 47.12 288 HIS A C 1
ATOM 2412 O O . HIS A 1 288 ? 26.977 5.747 -31.824 1.00 47.12 288 HIS A O 1
ATOM 2418 N N . ALA A 1 289 ? 28.902 6.903 -32.023 1.00 36.31 289 ALA A N 1
ATOM 2419 C CA . ALA A 1 289 ? 29.645 5.941 -32.822 1.00 36.31 289 ALA A CA 1
ATOM 2420 C C . ALA A 1 289 ? 30.985 5.682 -32.120 1.00 36.31 289 ALA A C 1
ATOM 2422 O O . ALA A 1 289 ? 31.649 6.627 -31.686 1.00 36.31 289 ALA A O 1
ATOM 2423 N N . GLU A 1 290 ? 31.355 4.411 -31.977 1.00 37.53 290 GLU A N 1
ATOM 2424 C CA . GLU A 1 290 ? 32.667 3.996 -31.470 1.00 37.53 290 GLU A CA 1
ATOM 2425 C C . GLU A 1 290 ? 33.577 3.694 -32.670 1.00 37.53 290 GLU A C 1
ATOM 2427 O O . GLU A 1 290 ? 33.189 2.969 -33.587 1.00 37.53 290 GLU A O 1
ATOM 2432 N N . LYS A 1 291 ? 34.786 4.265 -32.683 1.00 35.72 291 LYS A N 1
ATOM 2433 C CA . LYS A 1 291 ? 35.868 3.857 -33.592 1.00 35.72 291 LYS A CA 1
ATOM 2434 C C . LYS A 1 291 ? 37.161 3.776 -32.779 1.00 35.72 291 LYS A C 1
ATOM 2436 O O . LYS A 1 291 ? 37.816 4.795 -32.569 1.00 35.72 291 LYS A O 1
ATOM 2441 N N . GLY A 1 292 ? 37.504 2.573 -32.315 1.00 46.19 292 GLY A N 1
ATOM 2442 C CA . GLY A 1 292 ? 38.590 2.355 -31.344 1.00 46.19 292 GLY A CA 1
ATOM 2443 C C . GLY A 1 292 ? 38.226 2.868 -29.943 1.00 46.19 292 GLY A C 1
ATOM 2444 O O . GLY A 1 292 ? 37.045 2.969 -29.629 1.00 46.19 292 GLY A O 1
ATOM 2445 N N . ASP A 1 293 ? 39.210 3.271 -29.132 1.00 38.28 293 ASP A N 1
ATOM 2446 C CA . ASP A 1 293 ? 39.026 3.720 -27.731 1.00 38.28 293 ASP A CA 1
ATOM 2447 C C . ASP A 1 293 ? 38.417 5.135 -27.586 1.00 38.28 293 ASP A C 1
ATOM 2449 O O . ASP A 1 293 ? 38.566 5.815 -26.567 1.00 38.28 293 ASP A O 1
ATOM 2453 N N . LYS A 1 294 ? 37.731 5.628 -28.623 1.00 37.97 294 LYS A N 1
ATOM 2454 C CA . LYS A 1 294 ? 37.178 6.988 -28.682 1.00 37.97 294 LYS A CA 1
ATOM 2455 C C . LYS A 1 294 ? 35.655 6.959 -28.720 1.00 37.97 294 LYS A C 1
ATOM 2457 O O . LYS A 1 294 ? 35.053 6.447 -29.663 1.00 37.97 294 LYS A O 1
ATOM 2462 N N . LEU A 1 295 ? 35.040 7.596 -27.725 1.00 41.19 295 LEU A N 1
ATOM 2463 C CA . LEU A 1 295 ? 33.591 7.764 -27.608 1.00 41.19 295 LEU A CA 1
ATOM 2464 C C . LEU A 1 295 ? 33.170 9.148 -28.116 1.00 41.19 295 LEU A C 1
ATOM 2466 O O . LEU A 1 295 ? 33.448 10.137 -27.459 1.00 41.19 295 LEU A O 1
ATOM 2470 N N . THR A 1 296 ? 32.467 9.263 -29.244 1.00 42.75 296 THR A N 1
ATOM 2471 C CA . THR A 1 296 ? 31.970 10.582 -29.698 1.00 42.75 296 THR A CA 1
ATOM 2472 C C . THR A 1 296 ? 30.512 10.781 -29.287 1.00 42.75 296 THR A C 1
ATOM 2474 O O . THR A 1 296 ? 29.658 9.975 -29.649 1.00 42.75 296 THR A O 1
ATOM 2477 N N . VAL A 1 297 ? 30.229 11.854 -28.544 1.00 44.47 297 VAL A N 1
ATOM 2478 C CA . VAL A 1 297 ? 28.907 12.182 -27.981 1.00 44.47 297 VAL A CA 1
ATOM 2479 C C . VAL A 1 297 ? 28.342 13.408 -28.715 1.00 44.47 297 VAL A C 1
ATOM 2481 O O . VAL A 1 297 ? 28.926 14.488 -28.637 1.00 44.47 297 VAL A O 1
ATOM 2484 N N . PHE A 1 298 ? 27.232 13.253 -29.449 1.00 39.56 298 PHE A N 1
ATOM 2485 C CA . PHE A 1 298 ? 26.626 14.322 -30.264 1.00 39.56 298 PHE A CA 1
ATOM 2486 C C . PHE A 1 298 ? 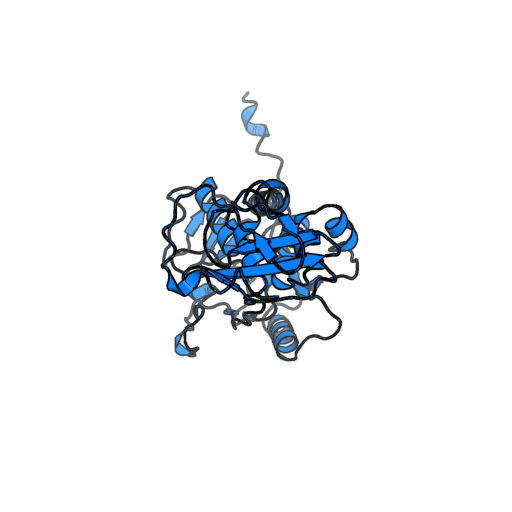25.422 14.977 -29.577 1.00 39.56 298 PHE A C 1
ATOM 2488 O O . PHE A 1 298 ? 24.407 14.320 -29.383 1.00 39.56 298 PHE A O 1
ATOM 2495 N N . SER A 1 299 ? 25.530 16.269 -29.257 1.00 40.56 299 SER A N 1
ATOM 2496 C CA . SER A 1 299 ? 24.453 17.094 -28.689 1.00 40.56 299 SER A CA 1
ATOM 2497 C C . SER A 1 299 ? 23.772 17.946 -29.758 1.00 40.56 299 SER A C 1
ATOM 2499 O O . SER A 1 299 ? 24.458 18.554 -30.578 1.00 40.56 299 SER A O 1
ATOM 2501 N N . PHE A 1 300 ? 22.446 18.082 -29.679 1.00 34.25 300 PHE A N 1
ATOM 2502 C CA . PHE A 1 300 ? 21.675 19.056 -30.465 1.00 34.25 300 PHE A CA 1
ATOM 2503 C C . PHE A 1 300 ? 21.667 20.480 -29.870 1.00 34.25 300 PHE A C 1
ATOM 2505 O O . PHE A 1 300 ? 21.226 21.417 -30.529 1.00 34.25 300 PHE A O 1
ATOM 2512 N N . LEU A 1 301 ? 22.174 20.668 -28.647 1.00 33.66 301 LEU A N 1
ATOM 2513 C CA . LEU A 1 301 ? 22.336 21.975 -28.005 1.00 33.66 301 LEU A CA 1
ATOM 2514 C C . LEU A 1 301 ? 23.800 22.447 -28.074 1.00 33.66 301 LEU A C 1
ATOM 2516 O O . LEU A 1 301 ? 24.708 21.682 -27.727 1.00 33.66 301 LEU A O 1
ATOM 2520 N N . PRO A 1 302 ? 24.063 23.707 -28.462 1.00 29.75 302 PRO A N 1
ATOM 2521 C CA . PRO A 1 302 ? 25.399 24.276 -28.391 1.00 29.75 302 PRO A CA 1
ATOM 2522 C C . PRO A 1 302 ? 25.774 24.503 -26.921 1.00 29.75 302 PRO A C 1
ATOM 2524 O O . PRO A 1 302 ? 25.183 25.337 -26.241 1.00 29.75 302 PRO A O 1
ATOM 2527 N N . PHE A 1 303 ? 26.772 23.776 -26.422 1.00 35.78 303 PHE A N 1
ATOM 2528 C CA . PHE A 1 303 ? 27.387 24.060 -25.126 1.00 35.78 303 PHE A CA 1
ATOM 2529 C C . PHE A 1 303 ? 28.890 24.297 -25.264 1.00 35.78 303 PHE A C 1
ATOM 2531 O O . PHE A 1 303 ? 29.610 23.593 -25.975 1.00 35.78 303 PHE A O 1
ATOM 2538 N N . THR A 1 304 ? 29.370 25.320 -24.562 1.00 27.02 304 THR A N 1
ATOM 2539 C CA . THR A 1 304 ? 30.768 25.751 -24.586 1.00 27.02 304 THR A CA 1
ATOM 2540 C C . THR A 1 304 ? 31.562 24.969 -23.545 1.00 27.02 304 THR A C 1
ATOM 2542 O O . THR A 1 304 ? 31.580 25.317 -22.366 1.00 27.02 304 THR A O 1
ATOM 2545 N N . VAL A 1 305 ? 32.242 23.906 -23.973 1.00 31.69 305 VAL A N 1
ATOM 2546 C CA . VAL A 1 305 ? 33.157 23.142 -23.110 1.00 31.69 305 VAL A CA 1
ATOM 2547 C C . VAL A 1 305 ? 34.461 23.929 -22.936 1.00 31.69 305 VAL A C 1
ATOM 2549 O O . VAL A 1 305 ? 35.134 24.265 -23.918 1.00 31.69 305 VAL A O 1
ATOM 2552 N N . LYS A 1 306 ? 34.842 24.248 -21.691 1.00 26.88 306 LYS A N 1
ATOM 2553 C CA . LYS A 1 306 ? 36.095 24.968 -21.399 1.00 26.88 306 LYS A CA 1
ATOM 2554 C C . LYS A 1 306 ? 37.298 24.125 -21.839 1.00 26.88 306 LYS A C 1
ATOM 2556 O O . LYS A 1 306 ? 37.336 22.915 -21.655 1.00 26.88 306 LYS A O 1
ATOM 2561 N N . LYS A 1 307 ? 38.332 24.780 -22.383 1.00 28.80 307 LYS A N 1
ATOM 2562 C CA . LYS A 1 307 ? 39.509 24.174 -23.053 1.00 28.80 307 LYS A CA 1
ATOM 2563 C C . LYS A 1 307 ? 40.269 23.108 -22.226 1.00 28.80 307 LYS A C 1
ATOM 2565 O O . LYS A 1 307 ? 40.985 22.309 -22.818 1.00 28.80 307 LYS A O 1
ATOM 2570 N N . LYS A 1 308 ? 40.090 23.060 -20.897 1.00 30.06 308 LYS A N 1
ATOM 2571 C CA . LYS A 1 308 ? 40.651 22.031 -19.993 1.00 30.06 308 LYS A CA 1
ATOM 2572 C C . LYS A 1 308 ? 39.843 20.722 -19.917 1.00 30.06 308 LYS A C 1
ATOM 2574 O O . LYS A 1 308 ? 40.381 19.725 -19.462 1.00 30.06 308 LYS A O 1
ATOM 2579 N N . GLU A 1 309 ? 38.605 20.688 -20.405 1.00 33.09 309 GLU A N 1
ATOM 2580 C CA . GLU A 1 309 ? 37.743 19.490 -20.416 1.00 33.09 309 GLU A CA 1
ATOM 2581 C C . GLU A 1 309 ? 37.764 18.743 -21.763 1.00 33.09 309 GLU A C 1
ATOM 2583 O O . GLU A 1 309 ? 37.179 17.673 -21.896 1.00 33.09 309 GLU A O 1
ATOM 2588 N N . LYS A 1 310 ? 38.514 19.240 -22.760 1.00 29.55 310 LYS A N 1
ATOM 2589 C CA . LYS A 1 310 ? 38.760 18.530 -24.032 1.00 29.55 310 LYS A CA 1
ATOM 2590 C C . LYS A 1 310 ? 39.673 17.298 -23.899 1.00 29.55 310 LYS A C 1
ATOM 2592 O O . LYS A 1 310 ? 39.867 16.592 -24.884 1.00 29.55 310 LYS A O 1
ATOM 2597 N N . GLN A 1 311 ? 40.250 17.035 -22.724 1.00 29.30 311 GLN A N 1
ATOM 2598 C CA . GLN A 1 311 ? 41.273 15.993 -22.555 1.00 29.30 311 GLN A CA 1
ATOM 2599 C C . GLN A 1 311 ? 40.752 14.577 -22.270 1.00 29.30 311 GLN A C 1
ATOM 2601 O O . GLN A 1 311 ? 41.555 13.654 -22.306 1.00 29.30 311 GLN A O 1
ATOM 2606 N N . TYR A 1 312 ? 39.444 14.356 -22.101 1.00 32.84 312 TYR A N 1
ATOM 2607 C CA . TYR A 1 312 ? 38.899 12.996 -21.918 1.00 32.84 312 TYR A CA 1
ATOM 2608 C C . TYR A 1 312 ? 38.271 12.381 -23.181 1.00 32.84 312 TYR A C 1
ATOM 2610 O O . TYR A 1 312 ? 37.563 11.386 -23.099 1.00 32.84 312 TYR A O 1
ATOM 2618 N N . LEU A 1 313 ? 38.567 12.937 -24.363 1.00 31.27 313 LEU A N 1
ATOM 2619 C CA . LEU A 1 313 ? 38.190 12.359 -25.666 1.00 31.27 313 LEU A CA 1
ATOM 2620 C C . LEU A 1 313 ? 39.384 12.001 -26.565 1.00 31.27 313 LEU A C 1
ATOM 2622 O O . LEU A 1 313 ? 39.210 11.606 -27.717 1.00 31.27 313 LEU A O 1
ATOM 2626 N N . LEU A 1 314 ? 40.610 12.123 -26.055 1.00 30.55 314 LEU A N 1
ATOM 2627 C CA . LEU A 1 314 ? 41.836 11.820 -26.790 1.00 30.55 314 LEU A CA 1
ATOM 2628 C C . LEU A 1 314 ? 42.911 11.284 -25.833 1.00 30.55 314 LEU A C 1
ATOM 2630 O O . LEU A 1 314 ? 43.812 12.031 -25.462 1.00 30.55 314 LEU A O 1
ATOM 2634 N N . LYS A 1 315 ? 42.828 10.006 -25.447 1.00 23.42 315 LYS A N 1
ATOM 2635 C CA . LYS A 1 315 ? 43.986 9.098 -25.330 1.00 23.42 315 LYS A CA 1
ATOM 2636 C C . LYS A 1 315 ? 43.545 7.693 -24.908 1.00 23.42 315 LYS A C 1
ATOM 2638 O O . LYS A 1 315 ? 42.812 7.543 -23.935 1.00 23.42 315 LYS A O 1
ATOM 2643 N N . GLY A 1 316 ? 44.050 6.740 -25.679 1.00 28.48 316 GLY A N 1
ATOM 2644 C CA . GLY A 1 316 ? 43.726 5.326 -25.815 1.00 28.48 316 GLY A CA 1
ATOM 2645 C C . GLY A 1 316 ? 44.052 5.035 -27.267 1.00 28.48 316 GLY A C 1
ATOM 2646 O O . GLY A 1 316 ? 43.152 5.314 -28.091 1.00 28.48 316 GLY A O 1
#

Radius of gyration: 23.85 Å; chains: 1; bounding box: 87×46×56 Å

Sequence (316 aa):
MDETSNYHRGQMASTIPHRIFYVWFGNNRPTGVEMCIHNWRRVMPDDWEIIEVGETPSKWFDFQAELKRSPWLRAVYERKMWAYVSDYVRCKVMHDHGGLYLDTDITLEKDFTPLLGENLFLGWESTSTIGMSLFAAPPRHELLAELLKFYEEDIWREPIFTIPSIMTHILKSRYGSRVKYSADVLQLPGVTLYPCDYFYPWPHRTKFSPSCLTGNSYCIHWWGESWVNPQFDYFLRNKHIPGFDYGAPTGTQLTTEYRLGGLKLLVTKKKERVKCYYLFGFLPLFWHAEKGDKLTVFSFLPFTVKKKEKQYLLKG

pLDDT: mean 79.51, std 24.95, range [23.42, 98.75]

Foldseek 3Di:
DDPVVCVPPPDPLFWADLEEEEEDEDDDDPPLLVVQVVLCCVAEDVPHHYDYDYPDDDPQDHLVVVCVVFPLLVLCVVVVLVLLVRLLVVLVSCQAAWHKYAYSQKGFPHYCVVVIDSAKEFEDLDQQWTDDNIITHGHNQVLSVVLNVCSRPVLQADQDRDNRVSSSVSCCVVPPPLPGADCDWRDDVRYIYHYCQADPLDHPPDDDDPVSHDPRHGMYRRCPVSNDDLVCCQLSRQSNPPPDDSDPDVPWDQPDWDADPNWTWGWTDDPLDIDIDTSDDDDDAWDWHDDPPATDTDGPDDDDGPPVRVPVRDDD

=== Feature glossary ===
A reading guide for the features in this record.

Start from the sequence.

  · Sequence gives the chain of amino acids in standard one-letter code (A=alanine, C=cysteine, …, Y=tyrosine), read N→C. It is the only feature that is directly encoded by the gene; all structural features are derived from the folded form of this sequence.

Fold it, and you get atomic coordinates and the backbone conformation that goes with them.

  · The mmCIF table is the protein's shape written out atom by atom. For each backbone N, Cα, C, and carbonyl O, it records an (x, y, z) coordinate triple in Å plus the residue type, chain letter, and residue number.

  · Backbone dihedral angles. Every residue except chain termini has a φ (preceding-C → N → Cα → C) and a ψ (N → Cα → C → next-N). They are reported in degrees following the IUPAC sign convention. Secondary structure is essentially a statement about which (φ, ψ) basin each residue occupies.

  · DSSP 8-state secondary structure assigns each residue one of H (α-helix), G (3₁₀-helix), I (π-helix), E (extended β-strand), B (isolated β-bridge), T (hydrogen-bonded turn), S (bend), or '-' (coil). The assignment is computed from backbone hydrogen-bond geometry via the Kabsch–Sander algorithm.

  · P-SEA three-state annotation labels each residue as helix, strand, or coil based purely on the geometry of the Cα trace. It serves as a fallback when the full backbone (and thus DSSP) is unavailable.

Summarize the fold with a handful of shape descriptors and a per-residue structural alphabet.

  · Radius of gyration (Rg) is the root-mean-square distance of Cα atoms from their centroid — a single number for overall size and compactness. A globular domain of N residues has Rg ≈ 2.2·N^0.38 Å; an extended or disordered chain has a much larger Rg. The Cα contact count is the number of residue pairs whose Cα atoms are within 8 Å and are more than four positions apart in sequence — a standard proxy for tertiary packing density. The bounding box is the smallest axis-aligned box enclosing all Cα atoms.

  · Foldseek's 3Di representation compresses backbone geometry into a per-residue letter drawn from a learned twenty-state alphabet. It captures the tertiary interaction pattern around each residue — which residues are packed against it in space, regardless of where they are in sequence.

  · Accessible surface area quantifies burial. A residue with SASA near zero is packed into the hydrophobic core; one with SASA >100 Å² sits on the surface. Computed here via the Shrake–Rupley numerical algorithm with a 1.4 Å probe.

Ask how reliable the model is.

  · For AlphaFold models, the B-factor field carries pLDDT — the model's own estimate of local accuracy on a 0–100 scale. Regions with pLDDT<50 should be treated as essentially unmodeled; they often correspond to intrinsically disordered segments.

  · For experimental (PDB) structures, the B-factor (temperature factor) quantifies the positional spread of each atom in the crystal — a combination of thermal vibration and static disorder — in units of Å². High B-factors mark flexible loops or poorly resolved regions; low B-factors mark the rigid, well-ordered core.

  · PAE(i, j) answers: if I align the predicted and true structures on residue i, how far off (in Å) do I expect residue j to be? A block-diagonal PAE matrix with low values on the blocks and high values off-diagonal is the signature of a multi-domain protein with confidently predicted domains but uncertain inter-domain orientation.

Place it in context: what it resembles, what it is annotated as, and how it looks.

  · Structural nearest neighbors (via Foldseek easy-search vs the PDB). Reported per hit: target PDB id, E-value, and alignment TM-score. A TM-score above ~0.5 is the conventional threshold for 'same fold'.

  · Functional annotations link the protein to curated databases. InterPro entries identify conserved domains and families by matching the sequence against member-database signatures (Pfam, PROSITE, CDD, …). Gene Ontology (GO) terms describe molecular function, biological process, and cellular component in a controlled vocabulary. CATH places the structure in a hierarchical fold classification (Class/Architecture/Topology/Homologous-superfamily). The organism is the source species.

  · Plot images: a contact map (which residues are close in 3D, as an N×N binary image), a Ramachandran scatter (backbone torsion angles, revealing secondary-structure composition at a glance), and — for AlphaFold structures — a PAE heatmap (pairwise prediction confidence).

  · Structure images are PyMOL renders from six 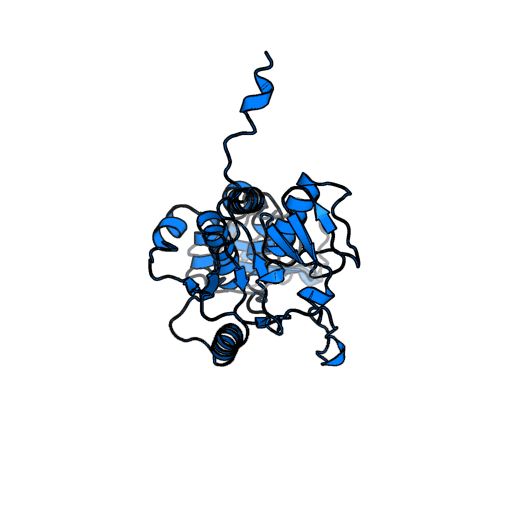orthogonal camera directions. Cartoon representation draws helices as coils and strands as arrows; sticks shows the backbone as bonds; surface shows the solvent-excluded envelope. Rainbow coloring maps sequence position to hue (blue→red, N→C); chain coloring assigns a distinct color per polypeptide.